Protein AF-A0A0G1UE29-F1 (afdb_monomer)

Radius of gyration: 17.38 Å; Cα contacts (8 Å, |Δi|>4): 544; chains: 1; bounding box: 43×42×46 Å

Sequence (276 aa):
MINLERPILIGGPCAAESAEQVNKTAFDARVRGFGIFRASLEKPRTSPWEIVNGERRPCFLGVGVETGAPWLVEASKRNNIVPATEVMSGGQLLTYLEVASGAGLKNVCAWLGSRRITDQNFLQEIGGIARENPTLILGLKNPTAKDERTWLGVIGWTIHGGADPRQMFTVHRGFPDDSQNLFRNPPDWDMMIRVAEKSGLPMIVDPSHIGGGRQKVIEVVNSVIDTQVPLDGFMVEIHPNPRIALTDANQQLSWQDYDSTLKEKIDQWQRTYRQK

Nearest PDB structures (foldseek):
  4grs-assembly1_D  TM=9.132E-01  e=7.484E-20  Thermotoga maritima MSB8
  5j6f-assembly1_B-2  TM=9.427E-01  e=1.883E-18  Geobacillus sp. GHH01
  3t4c-assembly1_B  TM=7.919E-01  e=3.566E-12  Burkholderia ambifaria MC40-6
  3s8h-assembly1_B  TM=6.072E-01  e=5.762E-03  Pseudomonas aeruginosa
  1xjk-assembly1_A  TM=3.776E-01  e=9.544E-02  Thermotoga maritima

Foldseek 3Di:
DDDLLFFQAEEEAAADDDLVQLLVRLQLCLVLPHQEYEHAQFDDDPDQWDADPNDIDGADGHNALQPVLLSQLVSCVVSVHAYEYEDDALVSVVSSVVSNVVVVHQAHEYEYDQDRLLPLVRLLSQLLVQQVPVRYAYEYEAHLDPDLVSRLVSLVSNVVSHHDLVSYAYEYLAHQDPPPDQWRHAGDLVSQVVSCVVSVHAYEYEQLNGHLACVSSLVVLCVCLVVVRDGRHYHAHAGCQLCPDSPSSGRHHYSVSCVVRPSVSSVVSRVCRPVD

Structure (mmCIF, N/CA/C/O backbone):
data_AF-A0A0G1UE29-F1
#
_entry.id   AF-A0A0G1UE29-F1
#
loop_
_atom_site.group_PDB
_atom_site.id
_atom_site.type_symbol
_atom_site.label_atom_id
_atom_site.label_alt_id
_atom_site.label_comp_id
_atom_site.label_asym_id
_atom_site.label_entity_id
_atom_site.label_seq_id
_atom_site.pdbx_PDB_ins_code
_atom_site.Cartn_x
_atom_site.Cartn_y
_atom_site.Cartn_z
_atom_site.occupancy
_atom_site.B_iso_or_equiv
_atom_site.auth_seq_id
_atom_site.auth_comp_id
_atom_site.auth_asym_id
_atom_site.auth_atom_id
_atom_site.pdbx_PDB_model_num
ATOM 1 N N . MET A 1 1 ? -9.873 5.257 12.105 1.00 60.75 1 MET A N 1
ATOM 2 C CA . MET A 1 1 ? -9.852 3.815 12.470 1.00 60.75 1 MET A CA 1
ATOM 3 C C . MET A 1 1 ? -10.375 2.985 11.309 1.00 60.75 1 MET A C 1
ATOM 5 O O . MET A 1 1 ? -11.263 3.453 10.602 1.00 60.75 1 MET A O 1
ATOM 9 N N . ILE A 1 2 ? -9.815 1.793 11.096 1.00 69.38 2 ILE A N 1
ATOM 10 C CA . ILE A 1 2 ? -10.189 0.906 9.985 1.00 69.38 2 ILE A CA 1
ATOM 11 C C . ILE A 1 2 ? -11.572 0.307 10.268 1.00 69.38 2 ILE A C 1
ATOM 13 O O . ILE A 1 2 ? -11.744 -0.414 11.247 1.00 69.38 2 ILE A O 1
ATOM 17 N N . ASN A 1 3 ? -12.563 0.617 9.428 1.00 70.94 3 ASN A N 1
ATOM 18 C CA . ASN A 1 3 ? -13.868 -0.040 9.478 1.00 70.94 3 ASN A CA 1
ATOM 19 C C . ASN A 1 3 ? -13.819 -1.306 8.611 1.00 70.94 3 ASN A C 1
ATOM 21 O O . ASN A 1 3 ? -13.632 -1.211 7.400 1.00 70.94 3 ASN A O 1
ATOM 25 N N . LEU A 1 4 ? -13.999 -2.468 9.238 1.00 79.62 4 LEU A N 1
ATOM 26 C CA . LEU A 1 4 ? -13.987 -3.776 8.583 1.00 79.62 4 LEU A CA 1
ATOM 27 C C . LEU A 1 4 ? -15.401 -4.325 8.318 1.00 79.62 4 LEU A C 1
ATOM 29 O O . LEU A 1 4 ? -15.571 -5.528 8.166 1.00 79.62 4 LEU A O 1
ATOM 33 N N . GLU A 1 5 ? -16.425 -3.472 8.249 1.00 80.44 5 GLU A N 1
ATOM 34 C CA . GLU A 1 5 ? -17.734 -3.827 7.669 1.00 80.44 5 GLU A CA 1
ATOM 35 C C . GLU A 1 5 ? -17.635 -4.142 6.169 1.00 80.44 5 GLU A C 1
ATOM 37 O O . GLU A 1 5 ? -18.520 -4.772 5.594 1.00 80.44 5 GLU A O 1
ATOM 42 N N . ARG A 1 6 ? -16.559 -3.690 5.516 1.00 86.56 6 ARG A N 1
ATOM 43 C CA . ARG A 1 6 ? -16.231 -3.992 4.122 1.00 86.56 6 ARG A CA 1
ATOM 44 C C . ARG A 1 6 ? -14.745 -4.321 3.996 1.00 86.56 6 ARG A C 1
ATOM 46 O O . ARG A 1 6 ? -13.962 -3.861 4.830 1.00 86.56 6 ARG A O 1
ATOM 53 N N . PRO A 1 7 ? -14.343 -5.060 2.952 1.00 93.00 7 PRO A N 1
ATOM 54 C CA . PRO A 1 7 ? -12.935 -5.244 2.654 1.00 93.00 7 PRO A CA 1
ATOM 55 C C . PRO A 1 7 ? -12.201 -3.929 2.392 1.00 93.00 7 PRO A C 1
ATOM 57 O O . PRO A 1 7 ? -12.743 -2.989 1.805 1.00 93.00 7 PRO A O 1
ATOM 60 N N . ILE A 1 8 ? -10.928 -3.892 2.761 1.00 95.81 8 ILE A N 1
ATOM 61 C CA . ILE A 1 8 ? -10.004 -2.797 2.498 1.00 95.81 8 ILE A CA 1
ATOM 62 C C . ILE A 1 8 ? -9.544 -2.893 1.039 1.00 95.81 8 ILE A C 1
ATOM 64 O O . ILE A 1 8 ? -8.653 -3.668 0.695 1.00 95.81 8 ILE A O 1
ATOM 68 N N . LEU A 1 9 ? -10.143 -2.091 0.161 1.00 97.69 9 LEU A N 1
ATOM 69 C CA . LEU A 1 9 ? -9.705 -1.977 -1.229 1.00 97.69 9 LEU A CA 1
ATOM 70 C C . LEU A 1 9 ? -8.849 -0.727 -1.421 1.00 97.69 9 LEU A C 1
ATOM 72 O O . LEU A 1 9 ? -9.341 0.404 -1.321 1.00 97.69 9 LEU A O 1
ATOM 76 N N . ILE A 1 10 ? -7.572 -0.956 -1.729 1.00 98.56 10 ILE A N 1
ATOM 77 C CA . ILE A 1 10 ? -6.569 0.071 -2.004 1.00 98.56 10 ILE A CA 1
ATOM 78 C C . ILE A 1 10 ? -6.180 -0.004 -3.481 1.00 98.56 10 ILE A C 1
ATOM 80 O O . ILE A 1 10 ? -5.738 -1.050 -3.956 1.00 98.56 10 ILE A O 1
ATOM 84 N N . GLY A 1 11 ? -6.338 1.100 -4.207 1.00 98.25 11 GLY A N 1
ATOM 85 C CA . GLY A 1 11 ? -6.088 1.158 -5.647 1.00 98.25 11 GLY A CA 1
ATOM 86 C C . GLY A 1 11 ? -5.450 2.473 -6.060 1.00 98.25 11 GLY A C 1
ATOM 87 O O . GLY A 1 11 ? -5.691 3.504 -5.439 1.00 98.25 11 GLY A O 1
ATOM 88 N N . GLY A 1 12 ? -4.617 2.447 -7.092 1.00 98.31 12 GLY A N 1
ATOM 89 C CA . GLY A 1 12 ? -3.964 3.641 -7.632 1.00 98.31 12 GLY A CA 1
ATOM 90 C C . GLY A 1 12 ? -2.572 3.339 -8.178 1.00 98.31 12 GLY A C 1
ATOM 91 O O . GLY A 1 12 ? -2.146 2.180 -8.154 1.00 98.31 12 GLY A O 1
ATOM 92 N N . PRO A 1 13 ? -1.861 4.345 -8.705 1.00 98.19 13 PRO A N 1
ATOM 93 C CA . PRO A 1 13 ? -0.606 4.119 -9.404 1.00 98.19 13 PRO A CA 1
ATOM 94 C C . PRO A 1 13 ? 0.519 3.642 -8.477 1.00 98.19 13 PRO A C 1
ATOM 96 O O . PRO A 1 13 ? 0.509 3.831 -7.252 1.00 98.19 13 PRO A O 1
ATOM 99 N N . CYS A 1 14 ? 1.559 3.080 -9.093 1.00 97.25 14 CYS A N 1
ATOM 100 C CA . CYS A 1 14 ? 2.793 2.748 -8.396 1.00 97.25 14 CYS A CA 1
ATOM 101 C C . CYS A 1 14 ? 3.456 3.998 -7.788 1.00 97.25 14 CYS A C 1
ATOM 103 O O . CYS A 1 14 ? 3.895 3.960 -6.634 1.00 97.25 14 CYS A O 1
ATOM 105 N N . ALA A 1 15 ? 3.482 5.103 -8.535 1.00 97.56 15 ALA A N 1
ATOM 106 C CA . ALA A 1 15 ? 4.022 6.395 -8.125 1.00 97.56 15 ALA A CA 1
ATOM 107 C C . ALA A 1 15 ? 3.107 7.541 -8.581 1.00 97.56 15 ALA A C 1
ATOM 109 O O . ALA A 1 15 ? 2.379 7.396 -9.559 1.00 97.56 15 ALA A O 1
ATOM 110 N N . ALA A 1 16 ? 3.157 8.679 -7.892 1.00 98.06 16 ALA A N 1
ATOM 111 C CA . ALA A 1 16 ? 2.600 9.923 -8.413 1.00 98.06 16 ALA A CA 1
ATOM 112 C C . ALA A 1 16 ? 3.537 10.480 -9.495 1.00 98.06 16 ALA A C 1
ATOM 114 O O . ALA A 1 16 ? 4.697 10.780 -9.210 1.00 98.06 16 ALA A O 1
ATOM 115 N N . GLU A 1 17 ? 3.041 10.605 -10.727 1.00 97.50 17 GLU A N 1
ATOM 116 C CA . GLU A 1 17 ? 3.854 11.032 -11.880 1.00 97.50 17 GLU A CA 1
ATOM 117 C C . GLU A 1 17 ? 3.537 12.470 -12.307 1.00 97.50 17 GLU A C 1
ATOM 119 O O . GLU A 1 17 ? 4.425 13.224 -12.699 1.00 97.50 17 GLU A O 1
ATOM 124 N N . SER A 1 18 ? 2.271 12.876 -12.193 1.00 98.06 18 SER A N 1
ATOM 125 C CA . SER A 1 18 ? 1.816 14.246 -12.435 1.00 98.06 18 SER A CA 1
ATOM 126 C C . SER A 1 18 ? 0.505 14.523 -11.700 1.00 98.06 18 SER A C 1
ATOM 128 O O . SER A 1 18 ? -0.258 13.603 -11.396 1.00 98.06 18 SER A O 1
ATOM 130 N N . ALA A 1 19 ? 0.193 15.797 -11.459 1.00 97.50 19 ALA A N 1
ATOM 131 C CA . ALA A 1 19 ? -1.081 16.180 -10.851 1.00 97.50 19 ALA A CA 1
ATOM 132 C C . ALA A 1 19 ? -2.292 15.716 -11.685 1.00 97.50 19 ALA A C 1
ATOM 134 O O . ALA A 1 19 ? -3.307 15.306 -11.125 1.00 97.50 19 ALA A O 1
ATOM 135 N N . GLU A 1 20 ? -2.200 15.747 -13.018 1.00 97.50 20 GLU A N 1
ATOM 136 C CA . GLU A 1 20 ? -3.263 15.270 -13.913 1.00 97.50 20 GLU A CA 1
ATOM 137 C C . GLU A 1 20 ? -3.484 13.759 -13.765 1.00 97.50 20 GLU A C 1
ATOM 139 O O . GLU A 1 20 ? -4.617 13.308 -13.575 1.00 97.50 20 GLU A O 1
ATOM 144 N N . GLN A 1 21 ? -2.394 12.983 -13.780 1.00 97.94 21 GLN A N 1
ATOM 145 C CA . GLN A 1 21 ? -2.421 11.534 -13.600 1.00 97.94 21 GLN A CA 1
ATOM 146 C C . GLN A 1 21 ? -3.049 11.171 -12.249 1.00 97.94 21 GLN A C 1
ATOM 148 O O . GLN A 1 21 ? -3.969 10.352 -12.202 1.00 97.94 21 GLN A O 1
ATOM 153 N N . VAL A 1 22 ? -2.620 11.820 -11.165 1.00 98.38 22 VAL A N 1
ATOM 154 C CA . VAL A 1 22 ? -3.143 11.595 -9.809 1.00 98.38 22 VAL A CA 1
ATOM 155 C C . VAL A 1 22 ? -4.637 11.928 -9.727 1.00 98.38 22 VAL A C 1
ATOM 157 O O . VAL A 1 22 ? -5.419 11.091 -9.277 1.00 98.38 22 VAL A O 1
ATOM 160 N N . ASN A 1 23 ? -5.057 13.098 -10.221 1.00 96.25 23 ASN A N 1
ATOM 161 C CA . ASN A 1 23 ? -6.460 13.528 -10.183 1.00 96.25 23 ASN A CA 1
ATOM 162 C C . ASN A 1 23 ? -7.387 12.577 -10.946 1.00 96.25 23 ASN A C 1
ATOM 164 O O . ASN A 1 23 ? -8.418 12.161 -10.415 1.00 96.25 23 ASN A O 1
ATOM 168 N N . LYS A 1 24 ? -7.009 12.208 -12.176 1.00 96.19 24 LYS A N 1
ATOM 169 C CA . LYS A 1 24 ? -7.790 11.279 -13.000 1.00 96.19 24 LYS A CA 1
ATOM 170 C C . LYS A 1 24 ? -7.926 9.919 -12.316 1.00 96.19 24 LYS A C 1
ATOM 172 O O . LYS A 1 24 ? -9.022 9.374 -12.219 1.00 96.19 24 LYS A O 1
ATOM 177 N N . THR A 1 25 ? -6.819 9.397 -11.791 1.00 97.31 25 THR A N 1
ATOM 178 C CA . THR A 1 25 ? -6.794 8.059 -11.187 1.00 97.31 25 THR A CA 1
ATOM 179 C C . THR A 1 25 ? -7.576 8.007 -9.872 1.00 97.31 25 THR A C 1
ATOM 181 O O . THR A 1 25 ? -8.234 7.005 -9.609 1.00 97.31 25 THR A O 1
ATOM 184 N N . ALA A 1 26 ? -7.571 9.079 -9.072 1.00 98.06 26 ALA A N 1
ATOM 185 C CA . ALA A 1 26 ? -8.351 9.155 -7.835 1.00 98.06 26 ALA A CA 1
ATOM 186 C C . ALA A 1 26 ? -9.864 9.065 -8.093 1.00 98.06 26 ALA A C 1
ATOM 188 O O . ALA A 1 26 ? -10.569 8.324 -7.405 1.00 98.06 26 ALA A O 1
ATOM 189 N N . PHE A 1 27 ? -10.352 9.788 -9.108 1.00 97.75 27 PHE A N 1
ATOM 190 C CA . PHE A 1 27 ? -11.749 9.715 -9.537 1.00 97.75 27 PHE A CA 1
ATOM 191 C C . PHE A 1 27 ? -12.106 8.299 -9.999 1.00 97.75 27 PHE A C 1
ATOM 193 O O . PHE A 1 27 ? -13.053 7.698 -9.487 1.00 97.75 27 PHE A O 1
ATOM 200 N N . ASP A 1 28 ? -11.302 7.739 -10.908 1.00 98.00 28 ASP A N 1
ATOM 201 C CA . ASP A 1 28 ? -11.528 6.403 -11.458 1.00 98.00 28 ASP A CA 1
ATOM 202 C C . ASP A 1 28 ? -11.516 5.303 -10.382 1.00 98.00 28 ASP A C 1
ATOM 204 O O . ASP A 1 28 ? -12.321 4.369 -10.451 1.00 98.00 28 ASP A O 1
ATOM 208 N N . ALA A 1 29 ? -10.643 5.423 -9.376 1.00 98.12 29 ALA A N 1
ATOM 209 C CA . ALA A 1 29 ? -10.588 4.511 -8.238 1.00 98.12 29 ALA A CA 1
ATOM 210 C C . ALA A 1 29 ? -11.871 4.593 -7.402 1.00 98.12 29 ALA A C 1
ATOM 212 O O . ALA A 1 29 ? -12.480 3.568 -7.082 1.00 98.12 29 ALA A O 1
ATOM 213 N N . ARG A 1 30 ? -12.335 5.808 -7.086 1.00 97.19 30 ARG A N 1
ATOM 214 C CA . ARG A 1 30 ? -13.536 5.995 -6.268 1.0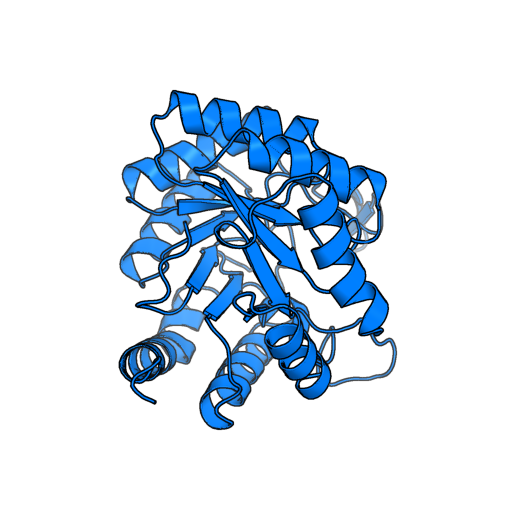0 97.19 30 ARG A CA 1
ATOM 215 C C . ARG A 1 30 ? -14.776 5.390 -6.919 1.00 97.19 30 ARG A C 1
ATOM 217 O O . ARG A 1 30 ? -15.516 4.671 -6.246 1.00 97.19 30 ARG A O 1
ATOM 224 N N . VAL A 1 31 ? -15.005 5.658 -8.207 1.00 97.06 31 VAL A N 1
ATOM 225 C CA . VAL A 1 31 ? -16.195 5.152 -8.923 1.00 97.06 31 VAL A CA 1
ATOM 226 C C . VAL A 1 31 ? -16.195 3.626 -9.066 1.00 97.06 31 VAL A C 1
ATOM 228 O O . VAL A 1 31 ? -17.252 3.026 -9.243 1.00 97.06 31 VAL A O 1
ATOM 231 N N . ARG A 1 32 ? -15.027 2.985 -8.928 1.00 96.81 32 ARG A N 1
ATOM 232 C CA . ARG A 1 32 ? -14.849 1.524 -8.942 1.00 96.81 32 ARG A CA 1
ATOM 233 C C . ARG A 1 32 ? -14.863 0.882 -7.556 1.00 96.81 32 ARG A C 1
ATOM 235 O O . ARG A 1 32 ? -14.617 -0.311 -7.441 1.00 96.81 32 ARG A O 1
ATOM 242 N N . GLY A 1 33 ? -15.190 1.645 -6.514 1.00 95.19 33 GLY A N 1
ATOM 243 C CA . GLY A 1 33 ? -15.410 1.110 -5.171 1.00 95.19 33 GLY A CA 1
ATOM 244 C C . GLY A 1 33 ? -14.163 1.031 -4.293 1.00 95.19 33 GLY A C 1
ATOM 245 O O . GLY A 1 33 ? -14.265 0.562 -3.161 1.00 95.19 33 GLY A O 1
ATOM 246 N N . PHE A 1 34 ? -13.010 1.535 -4.746 1.00 97.38 34 PHE A N 1
ATOM 247 C CA . PHE A 1 34 ? -11.844 1.660 -3.874 1.00 97.38 34 PHE A CA 1
ATOM 248 C C . PHE A 1 34 ? -12.129 2.666 -2.748 1.00 97.38 34 PHE A C 1
ATOM 250 O O . PHE A 1 34 ? -12.679 3.749 -2.973 1.00 97.38 34 PHE A O 1
ATOM 257 N N . GLY A 1 35 ? -11.776 2.286 -1.518 1.00 96.31 35 GLY A N 1
ATOM 258 C CA . GLY A 1 35 ? -11.929 3.129 -0.327 1.00 96.31 35 GLY A CA 1
ATOM 259 C C . GLY A 1 35 ? -10.675 3.943 -0.010 1.00 96.31 35 GLY A C 1
ATOM 260 O O . GLY A 1 35 ? -10.761 4.993 0.629 1.00 96.31 35 GLY A O 1
ATOM 261 N N . ILE A 1 36 ? -9.520 3.472 -0.486 1.00 98.25 36 ILE A N 1
ATOM 262 C CA . ILE A 1 36 ? -8.216 4.096 -0.282 1.00 98.25 36 ILE A CA 1
ATOM 263 C C . ILE A 1 36 ? -7.530 4.264 -1.643 1.00 98.25 36 ILE A C 1
ATOM 265 O O . ILE A 1 36 ? -7.405 3.308 -2.411 1.00 98.25 36 ILE A O 1
ATOM 269 N N . PHE A 1 37 ? -7.077 5.479 -1.938 1.00 98.62 37 PHE A N 1
ATOM 270 C CA . PHE A 1 37 ? -6.356 5.825 -3.155 1.00 98.62 37 PHE A CA 1
ATOM 271 C C . PHE A 1 37 ? -4.858 5.908 -2.875 1.00 98.62 37 PHE A C 1
ATOM 273 O O . PHE A 1 37 ? -4.414 6.786 -2.134 1.00 98.62 37 PHE A O 1
ATOM 280 N N . ARG A 1 38 ? -4.073 5.001 -3.465 1.00 98.44 38 ARG A N 1
ATOM 281 C CA . ARG A 1 38 ? -2.618 4.959 -3.266 1.00 98.44 38 ARG A CA 1
ATOM 282 C C . ARG A 1 38 ? -1.838 5.652 -4.373 1.00 98.44 38 ARG A C 1
ATOM 284 O O . ARG A 1 38 ? -2.119 5.440 -5.543 1.00 98.44 38 ARG A O 1
ATOM 291 N N . ALA A 1 39 ? -0.779 6.365 -4.011 1.00 98.31 39 ALA A N 1
ATOM 292 C CA . ALA A 1 39 ? 0.293 6.761 -4.920 1.00 98.31 39 ALA A CA 1
ATOM 293 C C . ALA A 1 39 ? 1.571 7.002 -4.107 1.00 98.31 39 ALA A C 1
ATOM 295 O O . ALA A 1 39 ? 1.565 7.813 -3.186 1.00 98.31 39 ALA A O 1
ATOM 296 N N . SER A 1 40 ? 2.674 6.313 -4.422 1.00 97.81 40 SER A N 1
ATOM 297 C CA . SER A 1 40 ? 3.950 6.614 -3.761 1.00 97.81 40 SER A CA 1
ATOM 298 C C . SER A 1 40 ? 4.474 7.968 -4.235 1.00 97.81 40 SER A C 1
ATOM 300 O O . SER A 1 40 ? 4.647 8.178 -5.437 1.00 97.81 40 SER A O 1
ATOM 302 N N . LEU A 1 41 ? 4.764 8.865 -3.299 1.00 98.06 41 LEU A N 1
ATOM 303 C CA . LEU A 1 41 ? 5.359 10.171 -3.608 1.00 98.06 41 LEU A CA 1
ATOM 304 C C . LEU A 1 41 ? 6.875 10.084 -3.807 1.00 98.06 41 LEU A C 1
ATOM 306 O O . LEU A 1 41 ? 7.463 10.897 -4.516 1.00 98.06 41 LEU A O 1
ATOM 310 N N . GLU A 1 42 ? 7.481 9.054 -3.224 1.00 95.12 42 GLU A N 1
ATOM 311 C CA . GLU A 1 42 ? 8.891 8.723 -3.344 1.00 95.12 42 GLU A CA 1
ATOM 312 C C . GLU A 1 42 ? 9.080 7.214 -3.504 1.00 95.12 42 GLU A C 1
ATOM 314 O O . GLU A 1 42 ? 8.254 6.416 -3.050 1.00 95.12 42 GLU A O 1
ATOM 319 N N . LYS A 1 43 ? 10.159 6.804 -4.178 1.00 91.06 43 LYS A N 1
ATOM 320 C CA . LYS A 1 43 ? 10.402 5.406 -4.546 1.00 91.06 43 LYS A CA 1
ATOM 321 C C . LYS A 1 43 ? 11.765 4.929 -4.050 1.00 91.06 43 LYS A C 1
ATOM 323 O O . LYS A 1 43 ? 12.785 5.416 -4.541 1.00 91.06 43 LYS A O 1
ATOM 328 N N . PRO A 1 44 ? 11.822 3.894 -3.191 1.00 86.19 44 PRO A N 1
ATOM 329 C CA . PRO A 1 44 ? 13.083 3.231 -2.901 1.00 86.19 44 PRO A CA 1
ATOM 330 C C . PRO A 1 44 ? 13.514 2.430 -4.136 1.00 86.19 44 PRO A C 1
ATOM 332 O O . PRO A 1 44 ? 12.840 1.478 -4.549 1.00 86.19 44 PRO A O 1
ATOM 335 N N . ARG A 1 45 ? 14.637 2.810 -4.750 1.00 86.00 45 ARG A N 1
ATOM 336 C CA . ARG A 1 45 ? 15.195 2.128 -5.926 1.00 86.00 45 ARG A CA 1
ATOM 337 C C . ARG A 1 45 ? 16.401 1.286 -5.526 1.00 86.00 45 ARG A C 1
ATOM 339 O O . ARG A 1 45 ? 17.247 1.729 -4.761 1.00 86.00 45 ARG A O 1
ATOM 346 N N . THR A 1 46 ? 16.492 0.077 -6.081 1.00 83.62 46 THR A N 1
ATOM 347 C CA . THR A 1 46 ? 17.657 -0.805 -5.888 1.00 83.62 46 THR A CA 1
ATOM 348 C C . THR A 1 46 ? 18.928 -0.203 -6.494 1.00 83.62 46 THR A C 1
ATOM 350 O O . THR A 1 46 ? 20.013 -0.365 -5.952 1.00 83.62 46 THR A O 1
ATOM 353 N N . SER A 1 47 ? 18.786 0.496 -7.620 1.00 86.56 47 SER A N 1
ATOM 354 C CA . SER A 1 47 ? 19.863 1.190 -8.320 1.00 86.56 47 SER A CA 1
ATOM 355 C C . SER A 1 47 ? 19.446 2.645 -8.548 1.00 86.56 47 SER A C 1
ATOM 357 O O . SER A 1 47 ? 18.273 2.883 -8.846 1.00 86.56 47 SER A O 1
ATOM 359 N N . PRO A 1 48 ? 20.375 3.613 -8.477 1.00 88.00 48 PRO A N 1
ATOM 360 C CA . PRO A 1 48 ? 20.105 4.989 -8.891 1.00 88.00 48 PRO A CA 1
ATOM 361 C C . PRO A 1 48 ? 19.916 5.135 -10.412 1.00 88.00 48 PRO A C 1
ATOM 363 O O . PRO A 1 48 ? 19.514 6.196 -10.882 1.00 88.00 48 PRO A O 1
ATOM 366 N N . TRP A 1 49 ? 20.185 4.075 -11.180 1.00 91.38 49 TRP A N 1
ATOM 367 C CA . TRP A 1 49 ? 20.156 4.063 -12.642 1.00 91.38 49 TRP A CA 1
ATOM 368 C C . TRP A 1 49 ? 19.310 2.920 -13.194 1.00 91.38 49 TRP A C 1
ATOM 370 O O . TRP A 1 49 ? 19.311 1.818 -12.637 1.00 91.38 49 TRP A O 1
ATOM 380 N N . GLU A 1 50 ? 18.684 3.164 -14.338 1.00 87.44 50 GLU A N 1
ATOM 381 C CA . GLU A 1 50 ? 17.989 2.170 -15.148 1.00 87.44 50 GLU A CA 1
ATOM 382 C C . GLU A 1 50 ? 18.477 2.201 -16.598 1.00 87.44 50 GLU A C 1
ATOM 384 O O . GLU A 1 50 ? 19.035 3.198 -17.059 1.00 87.44 50 GLU A O 1
ATOM 389 N N . ILE A 1 51 ? 18.308 1.078 -17.299 1.00 86.19 51 ILE A N 1
ATOM 390 C CA . ILE A 1 51 ? 18.622 0.961 -18.724 1.00 86.19 51 ILE A CA 1
ATOM 391 C C . ILE A 1 51 ? 17.312 1.028 -19.501 1.00 86.19 51 ILE A C 1
ATOM 393 O O . ILE A 1 51 ? 16.460 0.153 -19.356 1.00 86.19 51 ILE A O 1
ATOM 397 N N . VAL A 1 52 ? 17.164 2.046 -20.344 1.00 80.50 52 VAL A N 1
ATOM 398 C CA . VAL A 1 52 ? 16.004 2.226 -21.225 1.00 80.50 52 VAL A CA 1
ATOM 399 C C . VAL A 1 52 ? 16.522 2.349 -22.649 1.00 80.50 52 VAL A C 1
ATOM 401 O O . VAL A 1 52 ? 17.336 3.221 -22.935 1.00 80.50 52 VAL A O 1
ATOM 404 N N . ASN A 1 53 ? 16.080 1.458 -23.539 1.00 83.25 53 ASN A N 1
ATOM 405 C CA . ASN A 1 53 ? 16.536 1.395 -24.935 1.00 83.25 53 ASN A CA 1
ATOM 406 C C . ASN A 1 53 ? 18.071 1.331 -25.082 1.00 83.25 53 ASN A C 1
ATOM 408 O O . ASN A 1 53 ? 18.642 1.935 -25.982 1.00 83.25 53 ASN A O 1
ATOM 412 N N . GLY A 1 54 ? 18.742 0.612 -24.176 1.00 88.69 54 GLY A N 1
ATOM 413 C CA . GLY A 1 54 ? 20.203 0.471 -24.171 1.00 88.69 54 GLY A CA 1
ATOM 414 C C . GLY A 1 54 ? 20.963 1.641 -23.539 1.00 88.69 54 GLY A C 1
ATOM 415 O O . GLY A 1 54 ? 22.174 1.543 -23.362 1.00 88.69 54 GLY A O 1
ATOM 416 N N . GLU A 1 55 ? 20.280 2.714 -23.133 1.00 88.88 55 GLU A N 1
ATOM 417 C CA . GLU A 1 55 ? 20.904 3.874 -22.498 1.00 88.88 55 GLU A CA 1
ATOM 418 C C . GLU A 1 55 ? 20.697 3.880 -20.985 1.00 88.88 55 GLU A C 1
ATOM 420 O O . GLU A 1 55 ? 19.595 3.648 -20.483 1.00 88.88 55 GLU A O 1
ATOM 425 N N . ARG A 1 56 ? 21.762 4.211 -20.249 1.00 91.94 56 ARG A N 1
ATOM 426 C CA . ARG A 1 56 ? 21.709 4.415 -18.801 1.00 91.94 56 ARG A CA 1
ATOM 427 C C . ARG A 1 56 ? 21.115 5.780 -18.486 1.00 91.94 56 ARG A C 1
ATOM 429 O O . ARG A 1 56 ? 21.655 6.801 -18.904 1.00 91.94 56 ARG A O 1
ATOM 436 N N . ARG A 1 57 ? 20.048 5.802 -17.693 1.00 90.00 57 ARG A N 1
ATOM 437 C CA . ARG A 1 57 ? 19.366 7.025 -17.251 1.00 90.00 57 ARG A CA 1
ATOM 438 C C . ARG A 1 57 ? 19.103 6.979 -15.742 1.00 90.00 57 ARG A C 1
ATOM 440 O O . ARG A 1 57 ? 19.062 5.883 -15.178 1.00 90.00 57 ARG A O 1
ATOM 447 N N . PRO A 1 58 ? 18.987 8.133 -15.059 1.00 91.56 58 PRO A N 1
ATOM 448 C CA . PRO A 1 58 ? 18.578 8.161 -13.660 1.00 91.56 58 PRO A CA 1
ATOM 449 C C . PRO A 1 58 ? 17.198 7.531 -13.491 1.00 91.56 58 PRO A C 1
ATOM 451 O O . PRO A 1 58 ? 16.288 7.808 -14.268 1.00 91.56 58 PRO A O 1
ATOM 454 N N . CYS A 1 59 ? 17.050 6.720 -12.451 1.00 91.81 59 CYS A N 1
ATOM 455 C CA . CYS A 1 59 ? 15.758 6.197 -12.043 1.00 91.81 59 CYS A CA 1
ATOM 456 C C . CYS A 1 59 ? 14.817 7.331 -11.622 1.00 91.81 59 CYS A C 1
ATOM 458 O O . CYS A 1 59 ? 15.219 8.208 -10.858 1.00 91.81 59 CYS A O 1
ATOM 460 N N . PHE A 1 60 ? 13.537 7.258 -11.992 1.00 93.12 60 PHE A N 1
ATOM 461 C CA . PHE A 1 60 ? 12.522 8.085 -11.334 1.00 93.12 60 PHE A CA 1
ATOM 462 C C . PHE A 1 60 ? 12.445 7.747 -9.834 1.00 93.12 60 PHE A C 1
ATOM 464 O O . PHE A 1 60 ? 12.214 6.588 -9.461 1.00 93.12 60 PHE A O 1
ATOM 471 N N . LEU A 1 61 ? 12.660 8.756 -8.983 1.00 94.12 61 LEU A N 1
ATOM 472 C CA . LEU A 1 61 ? 12.665 8.638 -7.518 1.00 94.12 61 LEU A CA 1
ATOM 473 C C . LEU A 1 61 ? 11.337 9.064 -6.877 1.00 94.12 61 LEU A C 1
ATOM 475 O O . LEU A 1 61 ? 11.200 8.975 -5.660 1.00 94.12 61 LEU A O 1
ATOM 479 N N . GLY A 1 62 ? 10.357 9.478 -7.683 1.00 95.44 62 GLY A N 1
ATOM 480 C CA . GLY A 1 62 ? 9.152 10.159 -7.218 1.00 95.44 62 GLY A CA 1
ATOM 481 C C . GLY A 1 62 ? 9.285 11.681 -7.282 1.00 95.44 62 GLY A C 1
ATOM 482 O O . GLY A 1 62 ? 10.360 12.216 -7.548 1.00 95.44 62 GLY A O 1
ATOM 483 N N . VAL A 1 63 ? 8.169 12.373 -7.060 1.00 97.31 63 VAL A N 1
ATOM 484 C CA . VAL A 1 63 ? 8.102 13.846 -7.059 1.00 97.31 63 VAL A CA 1
ATOM 485 C C . VAL A 1 63 ? 8.448 14.466 -5.700 1.00 97.31 63 VAL A C 1
ATOM 487 O O . VAL A 1 63 ? 8.548 15.684 -5.596 1.00 97.31 63 VAL A O 1
ATOM 490 N N . GLY A 1 64 ? 8.643 13.642 -4.666 1.00 97.56 64 GLY A N 1
ATOM 491 C CA . GLY A 1 64 ? 8.896 14.093 -3.300 1.00 97.56 64 GLY A CA 1
ATOM 492 C C . GLY A 1 64 ? 7.606 14.398 -2.543 1.00 97.56 64 GLY A C 1
ATOM 493 O O . GLY A 1 64 ? 6.586 14.766 -3.135 1.00 97.56 64 GLY A O 1
ATOM 494 N N . VAL A 1 65 ? 7.641 14.247 -1.217 1.00 98.06 65 VAL A N 1
ATOM 495 C CA . VAL A 1 65 ? 6.455 14.458 -0.370 1.00 98.06 65 VAL A CA 1
ATOM 496 C C . VAL A 1 65 ? 5.928 15.897 -0.439 1.00 98.06 65 VAL A C 1
ATOM 498 O O . VAL A 1 65 ? 4.725 16.083 -0.580 1.00 98.06 65 VAL A O 1
ATOM 501 N N . GLU A 1 66 ? 6.811 16.898 -0.464 1.00 97.81 66 GLU A N 1
ATOM 502 C CA . GLU A 1 66 ? 6.445 18.324 -0.514 1.00 97.81 66 GLU A CA 1
ATOM 503 C C . GLU A 1 66 ? 5.623 18.684 -1.763 1.00 97.81 66 GLU A C 1
ATOM 505 O O . GLU A 1 66 ? 4.659 19.443 -1.701 1.00 97.81 66 GLU A O 1
ATOM 510 N N . THR A 1 67 ? 5.975 18.102 -2.915 1.00 97.94 67 THR A N 1
ATOM 511 C CA . THR A 1 67 ? 5.273 18.357 -4.185 1.00 97.94 67 THR A CA 1
ATOM 512 C C . THR A 1 67 ? 4.070 17.435 -4.357 1.00 97.94 67 THR A C 1
ATOM 514 O O . THR A 1 67 ? 3.001 17.857 -4.797 1.00 97.94 67 THR A O 1
ATOM 517 N N . GLY A 1 68 ? 4.237 16.155 -4.029 1.00 98.38 68 GLY A N 1
ATOM 518 C CA . GLY A 1 68 ? 3.251 15.125 -4.316 1.00 98.38 68 GLY A CA 1
ATOM 519 C C . GLY A 1 68 ? 2.106 15.039 -3.305 1.00 98.38 68 GLY A C 1
ATOM 520 O O . GLY A 1 68 ? 0.993 14.672 -3.690 1.00 98.38 68 GLY A O 1
ATOM 521 N N . ALA A 1 69 ? 2.333 15.391 -2.033 1.00 98.50 69 ALA A N 1
ATOM 522 C CA . ALA A 1 69 ? 1.299 15.314 -1.002 1.00 98.50 69 ALA A CA 1
ATOM 523 C C . ALA A 1 69 ? 0.127 16.262 -1.296 1.00 98.50 69 ALA A C 1
ATOM 525 O O . ALA A 1 69 ? -1.009 15.787 -1.236 1.00 98.50 69 ALA A O 1
ATOM 526 N N . PRO A 1 70 ? 0.343 17.529 -1.717 1.00 98.62 70 PRO A N 1
ATOM 527 C CA . PRO A 1 70 ? -0.748 18.395 -2.160 1.00 98.62 70 PRO A CA 1
ATOM 528 C C . PRO A 1 70 ? -1.590 17.783 -3.286 1.00 98.62 70 PRO A C 1
ATOM 530 O O . PRO A 1 70 ? -2.816 17.857 -3.237 1.00 98.62 70 PRO A O 1
ATOM 533 N N . TRP A 1 71 ? -0.966 17.128 -4.275 1.00 98.62 71 TRP A N 1
ATOM 534 C CA . TRP A 1 71 ? -1.697 16.485 -5.3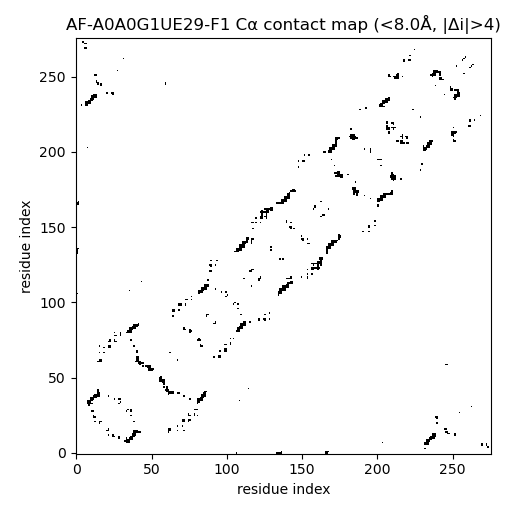75 1.00 98.62 71 TRP A CA 1
ATOM 535 C C . TRP A 1 71 ? -2.561 15.330 -4.876 1.00 98.62 71 TRP A C 1
ATOM 537 O O . TRP A 1 71 ? -3.739 15.240 -5.220 1.00 98.62 71 TRP A O 1
ATOM 547 N N . LEU A 1 72 ? -1.974 14.452 -4.060 1.00 98.62 72 LEU A N 1
ATOM 548 C CA . LEU A 1 72 ? -2.639 13.269 -3.528 1.00 98.62 72 LEU A CA 1
ATOM 549 C C . LEU A 1 72 ? -3.804 13.646 -2.603 1.00 98.62 72 LEU A C 1
ATOM 551 O O . LEU A 1 72 ? -4.898 13.095 -2.737 1.00 98.62 72 LEU A O 1
ATOM 555 N N . VAL A 1 73 ? -3.580 14.591 -1.688 1.00 98.50 73 VAL A N 1
ATOM 556 C CA . VAL A 1 73 ? -4.571 15.061 -0.712 1.00 98.50 73 VAL A CA 1
ATOM 557 C C . VAL A 1 73 ? -5.728 15.771 -1.405 1.00 98.50 73 VAL A C 1
ATOM 559 O O . VAL A 1 73 ? -6.883 15.444 -1.134 1.00 98.50 73 VAL A O 1
ATOM 562 N N . GLU A 1 74 ? -5.449 16.684 -2.337 1.00 98.38 74 GLU A N 1
ATOM 563 C CA . GLU A 1 74 ? -6.493 17.430 -3.044 1.00 98.38 74 GLU A CA 1
ATOM 564 C C . GLU A 1 74 ? -7.335 16.516 -3.946 1.00 98.38 74 GLU A C 1
ATOM 566 O O . GLU A 1 74 ? -8.568 16.563 -3.904 1.00 98.38 74 GLU A O 1
ATOM 571 N N . ALA A 1 75 ? -6.692 15.621 -4.705 1.00 98.31 75 ALA A N 1
ATOM 572 C CA . ALA A 1 75 ? -7.392 14.629 -5.519 1.00 98.31 75 ALA A CA 1
ATOM 573 C C . ALA A 1 75 ? -8.290 13.729 -4.656 1.00 98.31 75 ALA A C 1
ATOM 575 O O . ALA A 1 75 ? -9.437 13.452 -5.010 1.00 98.31 75 ALA A O 1
ATOM 576 N N . SER A 1 76 ? -7.791 13.305 -3.495 1.00 98.25 76 SER A N 1
ATOM 577 C CA . SER A 1 76 ? -8.523 12.431 -2.579 1.00 98.25 76 SER A CA 1
ATOM 578 C C . SER A 1 76 ? -9.704 13.142 -1.915 1.00 98.25 76 SER A C 1
ATOM 580 O O . SER A 1 76 ? -10.809 12.597 -1.861 1.00 98.25 76 SER A O 1
ATOM 582 N N . LYS A 1 77 ? -9.510 14.399 -1.496 1.00 97.81 77 LYS A N 1
ATOM 583 C CA . LYS A 1 77 ? -10.551 15.257 -0.919 1.00 97.81 77 LYS A CA 1
ATOM 584 C C . LYS A 1 77 ? -11.712 15.470 -1.887 1.00 97.81 77 LYS A C 1
ATOM 586 O O . LYS A 1 77 ? -12.862 15.261 -1.506 1.00 97.81 77 LYS A O 1
ATOM 591 N N . ARG A 1 78 ? -11.421 15.823 -3.144 1.00 97.69 78 ARG A N 1
ATOM 592 C CA . ARG A 1 78 ? -12.438 16.036 -4.194 1.00 97.69 78 ARG A CA 1
ATOM 593 C C . ARG A 1 78 ? -13.294 14.801 -4.456 1.00 97.69 78 ARG A C 1
ATOM 595 O O . ARG A 1 78 ? -14.471 14.930 -4.772 1.00 97.69 78 ARG A O 1
ATOM 602 N N . ASN A 1 79 ? -12.703 13.617 -4.318 1.00 97.19 79 ASN A N 1
ATOM 603 C CA . ASN A 1 79 ? -13.352 12.346 -4.625 1.00 97.19 79 ASN A CA 1
ATOM 604 C C . ASN A 1 79 ? -13.876 11.607 -3.382 1.00 97.19 79 ASN A C 1
ATOM 606 O O . ASN A 1 79 ? -14.438 10.522 -3.516 1.00 97.19 79 ASN A O 1
ATOM 610 N N . ASN A 1 80 ? -13.725 12.174 -2.179 1.00 96.25 80 ASN A N 1
ATOM 611 C CA . ASN A 1 80 ? -14.094 11.529 -0.916 1.00 96.25 80 ASN A CA 1
ATOM 612 C C . ASN A 1 80 ? -13.533 10.092 -0.808 1.00 96.25 80 ASN A C 1
ATOM 614 O O . ASN A 1 80 ? -14.267 9.124 -0.591 1.00 96.25 80 ASN A O 1
ATOM 618 N N . ILE A 1 81 ? -12.225 9.968 -1.029 1.00 97.19 81 ILE A N 1
ATOM 619 C CA . ILE A 1 81 ? -11.445 8.730 -0.922 1.00 97.19 81 ILE A CA 1
ATOM 620 C C . ILE A 1 81 ? -10.264 8.977 0.025 1.00 97.19 81 ILE A C 1
ATOM 622 O O . ILE A 1 81 ? -9.801 10.108 0.141 1.00 97.19 81 ILE A O 1
ATOM 626 N N . VAL A 1 82 ? -9.798 7.963 0.758 1.00 98.06 82 VAL A N 1
ATOM 627 C CA . VAL A 1 82 ? -8.694 8.141 1.720 1.00 98.06 82 VAL A CA 1
ATOM 628 C C . VAL A 1 82 ? -7.358 8.155 0.967 1.00 98.06 82 VAL A C 1
ATOM 630 O O . VAL A 1 82 ? -7.078 7.177 0.275 1.00 98.06 82 VAL A O 1
ATOM 633 N N . PRO A 1 83 ? -6.511 9.196 1.083 1.00 98.56 83 PRO A N 1
ATOM 634 C CA . PRO A 1 83 ? -5.198 9.194 0.439 1.00 98.56 83 PRO A CA 1
ATOM 635 C C . PRO A 1 83 ? -4.251 8.193 1.111 1.00 98.56 83 PRO A C 1
ATOM 637 O O . PRO A 1 83 ? -4.292 8.009 2.330 1.00 98.56 83 PRO A O 1
ATOM 640 N N . ALA A 1 84 ? -3.375 7.573 0.320 1.00 98.62 84 ALA A N 1
ATOM 641 C CA . ALA A 1 84 ? -2.330 6.669 0.784 1.00 98.62 84 ALA A CA 1
ATOM 642 C C . ALA A 1 84 ? -0.988 6.895 0.076 1.00 98.62 84 ALA A C 1
ATOM 644 O O . ALA A 1 84 ? -0.935 6.908 -1.154 1.00 98.62 84 ALA A O 1
ATOM 645 N N . THR A 1 85 ? 0.109 6.961 0.835 1.00 98.62 85 THR A N 1
ATOM 646 C CA . THR A 1 85 ? 1.484 6.936 0.292 1.00 98.62 85 THR A CA 1
ATOM 647 C C . THR A 1 85 ? 2.412 6.030 1.104 1.00 98.62 85 THR A C 1
ATOM 649 O O . THR A 1 85 ? 2.203 5.800 2.295 1.00 98.62 85 THR A O 1
ATOM 652 N N . GLU A 1 86 ? 3.467 5.531 0.458 1.00 98.31 86 GLU A N 1
ATOM 653 C CA . GLU A 1 86 ? 4.622 4.980 1.166 1.00 98.31 86 GLU A CA 1
ATOM 654 C C . GLU A 1 86 ? 5.333 6.113 1.897 1.00 98.31 86 GLU A C 1
ATOM 656 O O . GLU A 1 86 ? 5.497 7.196 1.328 1.00 98.31 86 GLU A O 1
ATOM 661 N N . VAL A 1 87 ? 5.773 5.852 3.125 1.00 97.69 87 VAL A N 1
ATOM 662 C CA . VAL A 1 87 ? 6.687 6.737 3.848 1.00 97.69 87 VAL A CA 1
ATOM 663 C C . VAL A 1 87 ? 7.963 5.981 4.171 1.00 97.69 87 VAL A C 1
ATOM 665 O O . VAL A 1 87 ? 7.948 4.818 4.577 1.00 97.69 87 VAL A O 1
ATOM 668 N N . MET A 1 88 ? 9.084 6.658 3.975 1.00 95.12 88 MET A N 1
ATOM 669 C CA . MET A 1 88 ? 10.417 6.124 4.201 1.00 95.12 88 MET A CA 1
ATOM 670 C C . MET A 1 88 ? 11.156 6.900 5.279 1.00 95.12 88 MET A C 1
ATOM 672 O O . MET A 1 88 ? 12.352 6.696 5.386 1.00 95.12 88 MET A O 1
ATOM 676 N N . SER A 1 89 ? 10.513 7.784 6.050 1.00 97.44 89 SER A N 1
ATOM 677 C CA . SER A 1 89 ? 11.054 8.443 7.255 1.00 97.44 89 SER A CA 1
ATOM 678 C C . SER A 1 89 ? 9.940 9.089 8.082 1.00 97.44 89 SER A C 1
ATOM 680 O O . SER A 1 89 ? 8.859 9.349 7.546 1.00 97.44 89 SER A O 1
ATOM 682 N N . GLY A 1 90 ? 10.197 9.369 9.366 1.00 98.12 90 GLY A N 1
ATOM 683 C CA . GLY A 1 90 ? 9.266 10.140 10.192 1.00 98.12 90 GLY A CA 1
ATOM 684 C C . GLY A 1 90 ? 9.030 11.550 9.649 1.00 98.12 90 GLY A C 1
ATOM 685 O O . GLY A 1 90 ? 7.887 11.992 9.596 1.00 98.12 90 GLY A O 1
ATOM 686 N N . GLY A 1 91 ? 10.069 12.211 9.125 1.00 98.31 91 GLY A N 1
ATOM 687 C CA . GLY A 1 91 ? 9.944 13.522 8.475 1.00 98.31 91 GLY A CA 1
ATOM 688 C C . GLY A 1 91 ? 8.957 13.523 7.302 1.00 98.31 91 GLY A C 1
ATOM 689 O O . GLY A 1 91 ? 8.071 14.367 7.248 1.00 98.31 91 GLY A O 1
ATOM 690 N N . GLN A 1 92 ? 9.029 12.523 6.416 1.00 98.12 92 GLN A N 1
ATOM 691 C CA . GLN A 1 92 ? 8.062 12.386 5.317 1.00 98.12 92 GLN A CA 1
ATOM 692 C C . GLN A 1 92 ? 6.637 12.154 5.814 1.00 98.12 92 GLN A C 1
ATOM 694 O O . GLN A 1 92 ? 5.692 12.708 5.252 1.00 98.12 92 GLN A O 1
ATOM 699 N N . LEU A 1 93 ? 6.473 11.329 6.853 1.00 98.62 93 LEU A N 1
ATOM 700 C CA . LEU A 1 93 ? 5.163 11.100 7.449 1.00 98.62 93 LEU A CA 1
ATOM 701 C C . LEU A 1 93 ? 4.600 12.400 8.036 1.00 98.62 93 LEU A C 1
ATOM 703 O O . LEU A 1 93 ? 3.439 12.705 7.789 1.00 98.62 93 LEU A O 1
ATOM 707 N N . LEU A 1 94 ? 5.413 13.183 8.747 1.00 98.62 94 LEU A N 1
ATOM 708 C CA . LEU A 1 94 ? 5.001 14.463 9.324 1.00 98.62 94 LEU A CA 1
ATOM 709 C C . LEU A 1 94 ? 4.587 15.477 8.251 1.00 98.62 94 LEU A C 1
ATOM 711 O O . LEU A 1 94 ? 3.483 16.005 8.353 1.00 98.62 94 LEU A O 1
ATOM 715 N N . THR A 1 95 ? 5.384 15.678 7.193 1.00 98.69 95 THR A N 1
ATOM 716 C CA . THR A 1 95 ? 4.997 16.554 6.068 1.00 98.69 95 THR A CA 1
ATOM 717 C C . THR A 1 95 ? 3.662 16.111 5.464 1.00 98.69 95 THR A C 1
ATOM 719 O O . THR A 1 95 ? 2.757 16.916 5.249 1.00 98.69 95 THR A O 1
ATOM 722 N N . TYR A 1 96 ? 3.502 14.812 5.196 1.00 98.62 96 TYR A N 1
ATOM 723 C CA . TYR A 1 96 ? 2.265 14.286 4.620 1.00 98.62 96 TYR A CA 1
ATOM 724 C C . TYR A 1 96 ? 1.048 14.514 5.535 1.00 98.62 96 TYR A C 1
ATOM 726 O O . TYR A 1 96 ? -0.015 14.928 5.060 1.00 98.62 96 TYR A O 1
ATOM 734 N N . LEU A 1 97 ? 1.205 14.279 6.842 1.00 98.50 97 LEU A N 1
ATOM 735 C CA . LEU A 1 97 ? 0.171 14.516 7.849 1.00 98.50 97 LEU A CA 1
ATOM 736 C C . LEU A 1 97 ? -0.194 16.000 7.960 1.00 98.50 97 LEU A C 1
ATOM 738 O O . LEU A 1 97 ? -1.378 16.319 8.058 1.00 98.50 97 LEU A O 1
ATOM 742 N N . GLU A 1 98 ? 0.788 16.899 7.899 1.00 98.31 98 GLU A N 1
ATOM 743 C CA . GLU A 1 98 ? 0.571 18.347 7.927 1.00 98.31 98 GLU A CA 1
ATOM 744 C C . GLU A 1 98 ? -0.293 18.800 6.744 1.00 98.31 98 GLU A C 1
ATOM 746 O O . GLU A 1 98 ? -1.331 19.437 6.946 1.00 98.31 98 GLU A O 1
ATOM 751 N N . VAL A 1 99 ? 0.061 18.390 5.520 1.00 98.44 99 VAL A N 1
ATOM 752 C CA . VAL A 1 99 ? -0.713 18.720 4.312 1.00 98.44 99 VAL A CA 1
ATOM 753 C C . VAL A 1 99 ? -2.146 18.188 4.415 1.00 98.44 99 VAL A C 1
ATOM 755 O O . VAL A 1 99 ? -3.109 18.895 4.105 1.00 98.44 99 VAL A O 1
ATOM 758 N N . ALA A 1 100 ? -2.315 16.947 4.873 1.00 97.69 100 ALA A N 1
ATOM 759 C CA . ALA A 1 100 ? -3.634 16.342 5.013 1.00 97.69 100 ALA A CA 1
ATOM 760 C C . ALA A 1 100 ? -4.500 17.006 6.096 1.00 97.69 100 ALA A C 1
ATOM 762 O O . ALA A 1 100 ? -5.700 17.212 5.885 1.00 97.69 100 ALA A O 1
ATOM 763 N N . SER A 1 101 ? -3.893 17.349 7.235 1.00 96.69 101 SER A N 1
ATOM 764 C CA . SER A 1 101 ? -4.544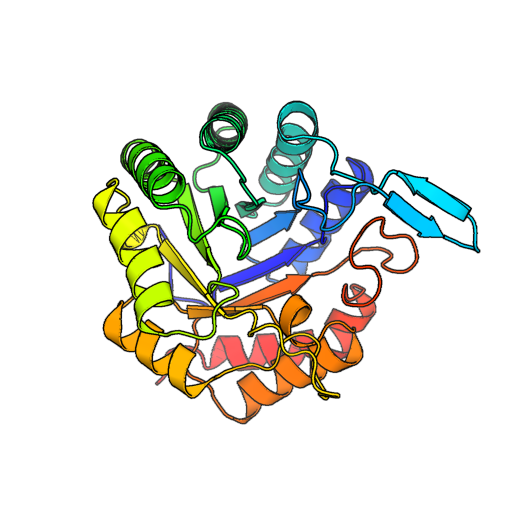 18.054 8.340 1.00 96.69 101 SER A CA 1
ATOM 765 C C . SER A 1 101 ? -4.985 19.452 7.908 1.00 96.69 101 SER A C 1
ATOM 767 O O . SER A 1 101 ? -6.152 19.809 8.083 1.00 96.69 101 SER A O 1
ATOM 769 N N . GLY A 1 102 ? -4.113 20.198 7.218 1.00 97.25 102 GLY A N 1
ATOM 770 C CA . GLY A 1 102 ? -4.438 21.506 6.642 1.00 97.25 102 GLY A CA 1
ATOM 771 C C . GLY A 1 102 ? -5.583 21.454 5.624 1.00 97.25 102 GLY A C 1
ATOM 772 O O . GLY A 1 102 ? -6.370 22.394 5.513 1.00 97.25 102 GLY A O 1
ATOM 773 N N . ALA A 1 103 ? -5.748 20.327 4.926 1.00 96.75 103 ALA A N 1
ATOM 774 C CA . ALA A 1 103 ? -6.874 20.098 4.023 1.00 96.75 103 ALA A CA 1
ATOM 775 C C . ALA A 1 103 ? -8.170 19.640 4.727 1.00 96.75 103 ALA A C 1
ATOM 777 O O . ALA A 1 103 ? -9.212 19.554 4.064 1.00 96.75 103 ALA A O 1
ATOM 778 N N . GLY A 1 104 ? -8.138 19.368 6.036 1.00 95.50 104 GLY A N 1
ATOM 779 C CA . GLY A 1 104 ? -9.286 18.936 6.838 1.00 95.50 104 GLY A CA 1
ATOM 780 C C . GLY A 1 104 ? -9.684 17.470 6.637 1.00 95.50 104 GLY A C 1
ATOM 781 O O . GLY A 1 104 ? -10.854 17.120 6.820 1.00 95.50 104 GLY A O 1
ATOM 782 N N . LEU A 1 105 ? -8.753 16.606 6.216 1.00 94.38 105 LEU A N 1
ATOM 783 C CA . LEU A 1 105 ? -9.038 15.182 6.037 1.00 94.38 105 LEU A CA 1
ATOM 784 C C . LEU A 1 105 ? -9.167 14.458 7.382 1.00 94.38 105 LEU A C 1
ATOM 786 O O . LEU A 1 105 ? -8.316 14.563 8.258 1.00 94.38 105 LEU A O 1
ATOM 790 N N . LYS A 1 106 ? -10.238 13.669 7.524 1.00 89.25 106 LYS A N 1
ATOM 791 C CA . LYS A 1 106 ? -10.532 12.912 8.755 1.00 89.25 106 LYS A CA 1
ATOM 792 C C . LYS A 1 106 ? -9.758 11.607 8.882 1.00 89.25 106 LYS A C 1
ATOM 794 O O . LYS A 1 106 ? -9.611 11.108 9.988 1.00 89.25 106 LYS A O 1
ATOM 799 N N . ASN A 1 107 ? -9.348 11.020 7.764 1.00 94.69 107 ASN A N 1
ATOM 800 C CA . ASN A 1 107 ? -8.543 9.808 7.735 1.00 94.69 107 ASN A CA 1
ATOM 801 C C . ASN A 1 107 ? -7.502 9.950 6.632 1.00 94.69 107 ASN A C 1
ATOM 803 O O . ASN A 1 107 ? -7.822 10.414 5.535 1.00 94.69 107 ASN A O 1
ATOM 807 N N . VAL A 1 108 ? -6.296 9.481 6.918 1.00 97.69 108 VAL A N 1
ATOM 808 C CA . VAL A 1 108 ? -5.221 9.323 5.941 1.00 97.69 108 VAL A CA 1
ATOM 809 C C . VAL A 1 108 ? -4.534 7.996 6.160 1.00 97.69 108 VAL A C 1
ATOM 811 O O . VAL A 1 108 ? -4.485 7.495 7.278 1.00 97.69 108 VAL A O 1
ATOM 814 N N . CYS A 1 109 ? -4.003 7.420 5.095 1.00 98.56 109 CYS A N 1
ATOM 815 C CA . CYS A 1 109 ? -3.256 6.182 5.160 1.00 98.56 109 CYS A CA 1
ATOM 816 C C . CYS A 1 109 ? -1.793 6.443 4.796 1.00 98.56 109 CYS A C 1
ATOM 818 O O . CYS A 1 109 ? -1.490 7.227 3.898 1.00 98.56 109 CYS A O 1
ATOM 820 N N . ALA A 1 110 ? -0.882 5.759 5.472 1.00 98.50 110 ALA A N 1
ATOM 821 C CA . ALA A 1 110 ? 0.488 5.571 5.018 1.00 98.50 110 ALA A CA 1
ATOM 822 C C . ALA A 1 110 ? 0.834 4.082 5.093 1.00 98.50 110 ALA A C 1
ATOM 824 O O . ALA A 1 110 ? 0.221 3.344 5.866 1.00 98.50 110 ALA A O 1
ATOM 825 N N . TRP A 1 111 ? 1.796 3.622 4.298 1.00 98.38 111 TRP A N 1
ATOM 826 C CA . TRP A 1 111 ? 2.346 2.276 4.464 1.00 98.38 111 TRP A CA 1
ATOM 827 C C . TRP A 1 111 ? 3.863 2.289 4.578 1.00 98.38 111 TRP A C 1
ATOM 829 O O . TRP A 1 111 ? 4.542 3.168 4.045 1.00 98.38 111 TRP A O 1
ATOM 839 N N . LEU A 1 112 ? 4.387 1.273 5.257 1.00 98.38 112 LEU A N 1
ATOM 840 C CA . LEU A 1 112 ? 5.815 1.029 5.395 1.00 98.38 112 LEU A CA 1
ATOM 841 C C . LEU A 1 112 ? 6.224 -0.066 4.408 1.00 98.38 112 LEU A C 1
ATOM 843 O O . LEU A 1 112 ? 5.668 -1.167 4.404 1.00 98.38 112 LEU A O 1
ATOM 847 N N . GLY A 1 113 ? 7.167 0.255 3.522 1.00 96.56 113 GLY A N 1
ATOM 848 C CA . GLY A 1 113 ? 7.642 -0.653 2.480 1.00 96.56 113 GLY A CA 1
ATOM 849 C C . GLY A 1 113 ? 8.572 -1.749 3.002 1.00 96.56 113 GLY A C 1
ATOM 850 O O . GLY A 1 113 ? 9.365 -1.530 3.917 1.00 96.56 113 GLY A O 1
ATOM 851 N N . SER A 1 114 ? 8.561 -2.914 2.346 1.00 95.00 114 SER A N 1
ATOM 852 C CA . SER A 1 114 ? 9.294 -4.123 2.769 1.00 95.00 114 SER A CA 1
ATOM 853 C C . SER A 1 114 ? 10.813 -3.955 2.919 1.00 95.00 114 SER A C 1
ATOM 855 O O . SER A 1 114 ? 11.445 -4.763 3.592 1.00 95.00 114 SER A O 1
ATOM 857 N N . ARG A 1 115 ? 11.412 -2.930 2.291 1.00 91.12 115 ARG A N 1
ATOM 858 C CA . ARG A 1 115 ? 12.861 -2.659 2.340 1.00 91.12 115 ARG A CA 1
ATOM 859 C C . ARG A 1 115 ? 13.312 -1.944 3.608 1.00 91.12 115 ARG A C 1
ATOM 861 O O . ARG A 1 115 ? 14.432 -2.172 4.044 1.00 91.12 115 ARG A O 1
ATOM 868 N N . ARG A 1 116 ? 12.479 -1.056 4.160 1.00 91.06 116 ARG A N 1
ATOM 869 C CA . ARG A 1 116 ? 12.825 -0.285 5.365 1.00 91.06 116 ARG A CA 1
ATOM 870 C C . ARG A 1 116 ? 12.210 -0.877 6.630 1.00 91.06 116 ARG A C 1
ATOM 872 O O . ARG A 1 116 ? 12.640 -0.565 7.731 1.00 91.06 116 ARG A O 1
ATOM 879 N N . ILE A 1 117 ? 11.228 -1.761 6.479 1.00 94.69 117 ILE A N 1
ATOM 880 C CA . ILE A 1 117 ? 10.386 -2.186 7.592 1.00 94.69 117 ILE A CA 1
ATOM 881 C C . ILE A 1 117 ? 11.105 -3.004 8.676 1.00 94.69 117 ILE A C 1
ATOM 883 O O . ILE A 1 117 ? 10.541 -3.203 9.735 1.00 94.69 117 ILE A O 1
ATOM 887 N N . THR A 1 118 ? 12.345 -3.452 8.467 1.00 95.88 118 THR A N 1
ATOM 888 C CA . THR A 1 118 ? 13.144 -4.144 9.497 1.00 95.88 118 THR A CA 1
ATOM 889 C C . THR A 1 118 ? 13.987 -3.205 10.371 1.00 95.88 118 THR A C 1
ATOM 891 O O . THR A 1 118 ? 14.659 -3.673 11.288 1.00 95.88 118 THR A O 1
ATOM 894 N N . ASP A 1 119 ? 13.982 -1.895 10.107 1.00 97.62 119 ASP A N 1
ATOM 895 C CA . ASP A 1 119 ? 14.669 -0.886 10.922 1.00 97.62 119 ASP A CA 1
ATOM 896 C C . ASP A 1 119 ? 13.846 -0.565 12.185 1.00 97.62 119 ASP A C 1
ATOM 898 O O . ASP A 1 119 ? 12.820 0.109 12.126 1.00 97.62 119 ASP A O 1
ATOM 902 N N . GLN A 1 120 ? 14.297 -1.048 13.346 1.00 97.06 120 GLN A N 1
ATOM 903 C CA . GLN A 1 120 ? 13.581 -0.895 14.620 1.00 97.06 120 GLN A CA 1
ATOM 904 C C . GLN A 1 120 ? 13.456 0.562 15.075 1.00 97.06 120 GLN A C 1
ATOM 906 O O . GLN A 1 120 ? 12.463 0.908 15.715 1.00 97.06 120 GLN A O 1
ATOM 911 N N . ASN A 1 121 ? 14.440 1.409 14.758 1.00 98.19 121 ASN A N 1
ATOM 912 C CA . ASN A 1 121 ? 14.391 2.826 15.117 1.00 98.19 121 ASN A CA 1
ATOM 913 C C . ASN A 1 121 ? 13.327 3.532 14.280 1.00 98.19 121 ASN A C 1
ATOM 915 O O . ASN A 1 121 ? 12.519 4.283 14.817 1.00 98.19 121 ASN A O 1
ATOM 919 N N . PHE A 1 122 ? 13.275 3.219 12.984 1.00 98.44 122 PHE A N 1
ATOM 920 C CA . PHE A 1 122 ? 12.227 3.710 12.096 1.00 98.44 122 PHE A CA 1
ATOM 921 C C . PHE A 1 122 ? 10.829 3.267 12.544 1.00 98.44 122 PHE A C 1
ATOM 923 O O . PHE A 1 122 ? 9.923 4.091 12.610 1.00 98.44 122 PHE A O 1
ATOM 930 N N . LEU A 1 123 ? 10.635 1.990 12.889 1.00 98.69 123 LEU A N 1
ATOM 931 C CA . LEU A 1 123 ? 9.328 1.502 13.347 1.00 98.69 123 LEU A CA 1
ATOM 932 C C . LEU A 1 123 ? 8.862 2.198 14.631 1.00 98.69 123 LEU A C 1
ATOM 934 O O . LEU A 1 123 ? 7.693 2.567 14.734 1.00 98.69 123 LEU A O 1
ATOM 938 N N . GLN A 1 124 ? 9.767 2.399 15.592 1.00 98.69 124 GLN A N 1
ATOM 939 C CA . GLN A 1 124 ? 9.446 3.090 16.840 1.00 98.69 124 GLN A CA 1
ATOM 940 C C . GLN A 1 124 ? 9.150 4.577 16.617 1.00 98.69 124 GLN A C 1
ATOM 942 O O . GLN A 1 124 ? 8.191 5.094 17.185 1.00 98.69 124 GLN A O 1
ATOM 947 N N . GLU A 1 125 ? 9.921 5.247 15.754 1.00 98.69 125 GLU A N 1
ATOM 948 C CA . GLU A 1 125 ? 9.676 6.633 15.337 1.00 98.69 125 GLU A CA 1
ATOM 949 C C . GLU A 1 125 ? 8.274 6.783 14.724 1.00 98.69 125 GLU A C 1
ATOM 951 O O . GLU A 1 125 ? 7.487 7.625 15.160 1.00 98.69 125 GLU A O 1
ATOM 956 N N . ILE A 1 126 ? 7.926 5.926 13.759 1.00 98.69 126 ILE A N 1
ATOM 957 C CA . ILE A 1 126 ? 6.600 5.921 13.128 1.00 98.69 126 ILE A CA 1
ATOM 958 C C . ILE A 1 126 ? 5.502 5.611 14.149 1.00 98.69 126 ILE A C 1
ATOM 960 O O . ILE A 1 126 ? 4.448 6.246 14.116 1.00 98.69 126 ILE A O 1
ATOM 964 N N . GLY A 1 127 ? 5.746 4.676 15.072 1.00 98.62 127 GLY A N 1
ATOM 965 C CA . GLY A 1 127 ? 4.821 4.359 16.156 1.00 98.62 127 GLY A CA 1
ATOM 966 C C . GLY A 1 127 ? 4.518 5.565 17.046 1.00 98.62 127 GLY A C 1
ATOM 967 O O . GLY A 1 127 ? 3.354 5.846 17.331 1.00 98.62 127 GLY A O 1
ATOM 968 N N . GLY A 1 128 ? 5.551 6.330 17.405 1.00 98.75 128 GLY A N 1
ATOM 969 C CA . GLY A 1 128 ? 5.410 7.560 18.180 1.00 98.75 128 GLY A CA 1
ATOM 970 C C . GLY A 1 128 ? 4.604 8.625 17.438 1.00 98.75 128 GLY A C 1
ATOM 971 O O . GLY A 1 128 ? 3.702 9.223 18.017 1.00 98.75 128 GLY A O 1
ATOM 972 N N . ILE A 1 129 ? 4.858 8.814 16.138 1.00 98.69 129 ILE A N 1
ATOM 973 C CA . ILE A 1 129 ? 4.075 9.742 15.305 1.00 98.69 129 ILE A CA 1
ATOM 974 C C . ILE A 1 129 ? 2.610 9.292 15.221 1.00 98.69 129 ILE A C 1
ATOM 976 O O . ILE A 1 129 ? 1.704 10.114 15.349 1.00 98.69 129 ILE A O 1
ATOM 980 N N . ALA A 1 130 ? 2.355 7.995 15.035 1.00 98.31 130 ALA A N 1
ATOM 981 C CA . ALA A 1 130 ? 1.002 7.452 14.930 1.00 98.31 130 ALA A CA 1
ATOM 982 C C . ALA A 1 130 ? 0.177 7.643 16.206 1.00 98.31 130 ALA A C 1
ATOM 984 O O . ALA A 1 130 ? -1.014 7.950 16.112 1.00 98.31 130 ALA A O 1
ATOM 985 N N . ARG A 1 131 ? 0.819 7.527 17.377 1.00 98.19 131 ARG A N 1
ATOM 986 C CA . ARG A 1 131 ? 0.205 7.779 18.687 1.00 98.19 131 ARG A CA 1
ATOM 987 C C . ARG A 1 131 ? -0.409 9.175 18.779 1.00 98.19 131 ARG A C 1
ATOM 989 O O . ARG A 1 131 ? -1.520 9.325 19.275 1.00 98.19 131 ARG A O 1
ATOM 996 N N . GLU A 1 132 ? 0.298 10.181 18.268 1.00 97.88 132 GLU A N 1
ATOM 997 C CA . GLU A 1 132 ? -0.152 11.580 18.283 1.00 97.88 132 GLU A CA 1
ATOM 998 C C . GLU A 1 132 ? -1.163 11.896 17.159 1.00 97.88 132 GLU A C 1
ATOM 1000 O O . GLU A 1 132 ? -1.730 12.986 17.116 1.00 97.88 132 GLU A O 1
ATOM 1005 N N . ASN A 1 133 ? -1.413 10.954 16.240 1.00 97.12 133 ASN A N 1
ATOM 1006 C CA . ASN A 1 133 ? -2.222 11.158 15.035 1.00 97.12 133 ASN A CA 1
ATOM 1007 C C . ASN A 1 133 ? -3.310 10.075 14.888 1.00 97.12 133 ASN A C 1
ATOM 1009 O O . ASN A 1 133 ? -3.201 9.200 14.028 1.00 97.12 133 ASN A O 1
ATOM 1013 N N . PRO A 1 134 ? -4.413 10.130 15.661 1.00 93.00 134 PRO A N 1
ATOM 1014 C CA . PRO A 1 134 ? -5.453 9.087 15.688 1.00 93.00 134 PRO A CA 1
ATOM 1015 C C . PRO A 1 134 ? -6.199 8.879 14.353 1.00 93.00 134 PRO A C 1
ATOM 1017 O O . PRO A 1 134 ? -6.878 7.867 14.157 1.00 93.00 134 PRO A O 1
ATOM 1020 N N . THR A 1 135 ? -6.096 9.836 13.428 1.00 93.38 135 THR A N 1
ATOM 1021 C CA . THR A 1 135 ? -6.670 9.784 12.073 1.00 93.38 135 THR A CA 1
ATOM 1022 C C . THR A 1 135 ? -5.785 9.035 11.071 1.00 93.38 135 THR A C 1
ATOM 1024 O O . THR A 1 135 ? -6.248 8.703 9.976 1.00 93.38 135 THR A O 1
ATOM 1027 N N . LEU A 1 136 ? -4.530 8.751 11.435 1.00 98.00 136 LEU A N 1
ATOM 1028 C CA . LEU A 1 136 ? -3.609 7.964 10.628 1.00 98.00 136 LEU A CA 1
ATOM 1029 C C . LEU A 1 136 ? -3.999 6.483 10.655 1.00 98.00 136 LEU A C 1
ATOM 1031 O O . LEU A 1 136 ? -4.280 5.907 11.707 1.00 98.00 136 LEU A O 1
ATOM 1035 N N . ILE A 1 137 ? -3.968 5.874 9.475 1.00 98.31 137 ILE A N 1
ATOM 1036 C CA . ILE A 1 137 ? -4.040 4.437 9.240 1.00 98.31 137 ILE A CA 1
ATOM 1037 C C . ILE A 1 137 ? -2.667 3.981 8.728 1.00 98.31 137 ILE A C 1
ATOM 1039 O O . ILE A 1 137 ? -2.137 4.559 7.777 1.00 98.31 137 ILE A O 1
ATOM 1043 N N . LEU A 1 138 ? -2.094 2.941 9.330 1.00 98.25 138 LEU A N 1
ATOM 1044 C CA . LEU A 1 138 ? -0.767 2.419 9.003 1.00 98.25 138 LEU A CA 1
ATOM 1045 C C . LEU A 1 138 ? -0.829 1.011 8.407 1.00 98.25 138 LEU A C 1
ATOM 1047 O O . LEU A 1 138 ? -1.241 0.062 9.066 1.00 98.25 138 LEU A O 1
ATOM 1051 N N . GLY A 1 139 ? -0.354 0.870 7.171 1.00 98.44 139 GLY A N 1
ATOM 1052 C CA . GLY A 1 139 ? -0.134 -0.422 6.523 1.00 98.44 139 GLY A CA 1
ATOM 1053 C C . GLY A 1 139 ? 1.295 -0.927 6.717 1.00 98.44 139 GLY A C 1
ATOM 1054 O O . GLY A 1 139 ? 2.253 -0.228 6.390 1.00 98.44 139 GLY A O 1
ATOM 1055 N N . LEU A 1 140 ? 1.461 -2.160 7.187 1.00 98.56 140 LEU A N 1
ATOM 1056 C CA . LEU A 1 140 ? 2.764 -2.796 7.388 1.00 98.56 140 LEU A CA 1
ATOM 1057 C C . LEU A 1 140 ? 2.971 -3.939 6.389 1.00 98.56 140 LEU A C 1
ATOM 1059 O O . LEU A 1 140 ? 2.336 -4.987 6.507 1.00 98.56 140 LEU A O 1
ATOM 1063 N N . LYS A 1 141 ? 3.861 -3.768 5.403 1.00 98.44 141 LYS A N 1
ATOM 1064 C CA . LYS A 1 141 ? 4.211 -4.855 4.468 1.00 98.44 141 LYS A CA 1
ATOM 1065 C C . LYS A 1 141 ? 5.028 -5.955 5.149 1.00 98.44 141 LYS A C 1
ATOM 1067 O O . LYS A 1 141 ? 5.800 -5.668 6.052 1.00 98.44 141 LYS A O 1
ATOM 1072 N N . ASN A 1 142 ? 4.934 -7.206 4.695 1.00 98.31 142 ASN A N 1
ATOM 1073 C CA . ASN A 1 142 ? 5.881 -8.226 5.157 1.00 98.31 142 ASN A CA 1
ATOM 1074 C C . ASN A 1 142 ? 7.338 -7.812 4.847 1.00 98.31 142 ASN A C 1
ATOM 1076 O O . ASN A 1 142 ? 7.595 -7.178 3.811 1.00 98.31 142 ASN A O 1
ATOM 1080 N N . PRO A 1 143 ? 8.300 -8.170 5.717 1.00 97.38 143 PRO A N 1
ATOM 1081 C CA . PRO A 1 143 ? 9.717 -7.999 5.426 1.00 97.38 143 PRO A CA 1
ATOM 1082 C C . PRO A 1 143 ? 10.123 -8.844 4.213 1.00 97.38 143 PRO A C 1
ATOM 1084 O O . PRO A 1 143 ? 9.468 -9.828 3.864 1.00 97.38 143 PRO A O 1
ATOM 1087 N N . THR A 1 144 ? 11.231 -8.476 3.568 1.00 95.00 144 THR A N 1
ATOM 1088 C CA . THR A 1 144 ? 11.799 -9.287 2.478 1.00 95.00 144 THR A CA 1
ATOM 1089 C C . THR A 1 144 ? 12.301 -10.643 2.968 1.00 95.00 144 THR A C 1
ATOM 1091 O O . THR A 1 144 ? 12.237 -11.614 2.222 1.00 95.00 144 THR A O 1
ATOM 1094 N N . ALA A 1 145 ? 12.766 -10.731 4.216 1.00 93.69 145 ALA A N 1
ATOM 1095 C CA . ALA A 1 145 ? 13.120 -11.996 4.839 1.00 93.69 145 ALA A CA 1
ATOM 1096 C C . ALA A 1 145 ? 11.865 -12.851 5.061 1.00 93.69 145 ALA A C 1
ATOM 1098 O O . ALA A 1 145 ? 10.913 -12.414 5.711 1.00 93.69 145 ALA A O 1
ATOM 1099 N N . LYS A 1 146 ? 11.884 -14.084 4.549 1.00 95.25 146 LYS A N 1
ATOM 1100 C CA . LYS A 1 146 ? 10.832 -15.081 4.762 1.00 95.25 146 LYS A CA 1
ATOM 1101 C C . LYS A 1 146 ? 10.951 -15.703 6.157 1.00 95.25 146 LYS A C 1
ATOM 1103 O O . LYS A 1 146 ? 11.338 -16.857 6.301 1.00 95.25 146 LYS A O 1
ATOM 1108 N N . ASP A 1 147 ? 10.651 -14.909 7.182 1.00 96.62 147 ASP A N 1
ATOM 1109 C CA . ASP A 1 147 ? 10.701 -15.313 8.587 1.00 96.62 147 ASP A CA 1
ATOM 1110 C C . ASP A 1 147 ? 9.523 -14.728 9.378 1.00 96.62 147 ASP A C 1
ATOM 1112 O O . ASP A 1 147 ? 9.346 -13.511 9.488 1.00 96.62 147 ASP A O 1
ATOM 1116 N N . GLU A 1 148 ? 8.723 -15.618 9.962 1.00 98.06 148 GLU A N 1
ATOM 1117 C CA . GLU A 1 148 ? 7.511 -15.263 10.701 1.00 98.06 148 GLU A CA 1
ATOM 1118 C C . GLU A 1 148 ? 7.824 -14.422 11.943 1.00 98.06 148 GLU A C 1
ATOM 1120 O O . GLU A 1 148 ? 7.113 -13.461 12.241 1.00 98.06 148 GLU A O 1
ATOM 1125 N N . ARG A 1 149 ? 8.915 -14.743 12.654 1.00 97.88 149 ARG A N 1
ATOM 1126 C CA . ARG A 1 149 ? 9.319 -14.005 13.856 1.00 97.88 149 ARG A CA 1
ATOM 1127 C C . ARG A 1 149 ? 9.701 -12.569 13.514 1.00 97.88 149 ARG A C 1
ATOM 1129 O O . ARG A 1 149 ? 9.328 -11.656 14.245 1.00 97.88 149 ARG A O 1
ATOM 1136 N N . THR A 1 150 ? 10.403 -12.362 12.405 1.00 97.94 150 THR A N 1
ATOM 1137 C CA . THR A 1 150 ? 10.759 -11.033 11.902 1.00 97.94 150 THR A CA 1
ATOM 1138 C C . THR A 1 150 ? 9.505 -10.243 11.544 1.00 97.94 150 THR A C 1
ATOM 1140 O O . THR A 1 150 ? 9.386 -9.093 11.959 1.00 97.94 150 THR A O 1
ATOM 1143 N N . TRP A 1 151 ? 8.534 -10.842 10.847 1.00 98.31 151 TRP A N 1
ATOM 1144 C CA . TRP A 1 151 ? 7.284 -10.154 10.504 1.00 98.31 151 TRP A CA 1
ATOM 1145 C C . TRP A 1 151 ? 6.455 -9.784 11.747 1.00 98.31 151 TRP A C 1
ATOM 1147 O O . TRP A 1 151 ? 6.006 -8.646 11.872 1.00 98.31 151 TRP A O 1
ATOM 1157 N N . LEU A 1 152 ? 6.324 -10.683 12.725 1.00 98.50 152 LEU A N 1
ATOM 1158 C CA . LEU A 1 152 ? 5.690 -10.350 14.008 1.00 98.50 152 LEU A CA 1
ATOM 1159 C C . LEU A 1 152 ? 6.473 -9.274 14.776 1.00 98.50 152 LEU A C 1
ATOM 1161 O O . LEU A 1 152 ? 5.876 -8.396 15.395 1.00 98.50 152 LEU A O 1
ATOM 1165 N N . GLY A 1 153 ? 7.805 -9.299 14.696 1.00 98.31 153 GLY A N 1
ATOM 1166 C CA . GLY A 1 153 ? 8.676 -8.282 15.278 1.00 98.31 153 GLY A CA 1
ATOM 1167 C C . GLY A 1 153 ? 8.428 -6.890 14.700 1.00 98.31 153 GLY A C 1
ATOM 1168 O O . GLY A 1 153 ? 8.381 -5.926 15.455 1.00 98.31 153 GLY A O 1
ATOM 1169 N N . VAL A 1 154 ? 8.197 -6.777 13.389 1.00 98.38 154 VAL A N 1
ATOM 1170 C CA . VAL A 1 154 ? 7.819 -5.510 12.741 1.00 98.38 154 VAL A CA 1
ATOM 1171 C C . VAL A 1 154 ? 6.568 -4.897 13.380 1.00 98.38 154 VAL A C 1
ATOM 1173 O O . VAL A 1 154 ? 6.537 -3.707 13.705 1.00 98.38 154 VAL A O 1
ATOM 1176 N N . ILE A 1 155 ? 5.539 -5.720 13.586 1.00 98.56 155 ILE A N 1
ATOM 1177 C CA . ILE A 1 155 ? 4.287 -5.297 14.218 1.00 98.56 155 ILE A CA 1
ATOM 1178 C C . ILE A 1 155 ? 4.562 -4.878 15.668 1.00 98.56 155 ILE A C 1
ATOM 1180 O O . ILE A 1 155 ? 4.193 -3.778 16.078 1.00 98.56 155 ILE A O 1
ATOM 1184 N N . GLY A 1 156 ? 5.282 -5.721 16.415 1.00 98.50 156 GLY A N 1
ATOM 1185 C CA . GLY A 1 156 ? 5.624 -5.484 17.815 1.00 98.50 156 GLY A CA 1
ATOM 1186 C C . GLY A 1 156 ? 6.416 -4.196 18.045 1.00 98.50 156 GLY A C 1
ATOM 1187 O O . GLY A 1 156 ? 6.072 -3.435 18.941 1.00 98.50 156 GLY A O 1
ATOM 1188 N N . TRP A 1 157 ? 7.425 -3.903 17.221 1.00 98.69 157 TRP A N 1
ATOM 1189 C CA . TRP A 1 157 ? 8.224 -2.676 17.337 1.00 98.69 157 TRP A CA 1
ATOM 1190 C C . TRP A 1 157 ? 7.428 -1.410 17.010 1.00 98.69 157 TRP A C 1
ATOM 1192 O O . TRP A 1 157 ? 7.632 -0.382 17.653 1.00 98.69 157 TRP A O 1
ATOM 1202 N N . THR A 1 158 ? 6.492 -1.487 16.061 1.00 98.69 158 THR A N 1
ATOM 1203 C CA . THR A 1 158 ? 5.611 -0.354 15.731 1.00 98.69 158 THR A CA 1
ATOM 1204 C C . THR A 1 158 ? 4.662 -0.040 16.894 1.00 98.69 158 THR A C 1
ATOM 1206 O O . THR A 1 158 ? 4.510 1.120 17.277 1.00 98.69 158 THR A O 1
ATOM 1209 N N . ILE A 1 159 ? 4.081 -1.077 17.511 1.00 98.62 159 ILE A N 1
ATOM 1210 C CA . ILE A 1 159 ? 3.240 -0.945 18.714 1.00 98.62 159 ILE A CA 1
ATOM 1211 C C . ILE A 1 159 ? 4.074 -0.461 19.906 1.00 98.62 159 ILE A C 1
ATOM 1213 O O . ILE A 1 159 ? 3.638 0.417 20.644 1.00 98.62 159 ILE A O 1
ATOM 1217 N N . HIS A 1 160 ? 5.294 -0.979 20.076 1.00 98.50 160 HIS A N 1
ATOM 1218 C CA . HIS A 1 160 ? 6.213 -0.547 21.131 1.00 98.50 160 HIS A CA 1
ATOM 1219 C C . HIS A 1 160 ? 6.558 0.945 21.025 1.00 98.50 160 HIS A C 1
ATOM 1221 O O . HIS A 1 160 ? 6.650 1.623 22.044 1.00 98.50 160 HIS A O 1
ATOM 1227 N N . GLY A 1 161 ? 6.673 1.471 19.801 1.00 98.31 161 GLY A N 1
ATOM 1228 C CA . GLY A 1 161 ? 6.816 2.908 19.549 1.00 98.31 161 GLY A CA 1
ATOM 1229 C C . GLY A 1 161 ? 5.598 3.747 19.946 1.00 98.31 161 GLY A C 1
ATOM 1230 O O . GLY A 1 161 ? 5.730 4.950 20.153 1.00 98.31 161 GLY A O 1
ATOM 1231 N N . GLY A 1 162 ? 4.422 3.130 20.087 1.00 98.25 162 GLY A N 1
ATOM 1232 C CA . GLY A 1 162 ? 3.203 3.772 20.576 1.00 98.25 162 GLY A CA 1
ATOM 1233 C C . GLY A 1 162 ? 2.008 3.733 19.624 1.00 98.25 162 GLY A C 1
ATOM 1234 O O . GLY A 1 162 ? 0.965 4.272 19.990 1.00 98.25 162 GLY A O 1
ATOM 1235 N N . ALA A 1 163 ? 2.122 3.117 18.440 1.00 98.06 163 ALA A N 1
ATOM 1236 C CA . ALA A 1 163 ? 0.982 2.992 17.533 1.00 98.06 163 ALA A CA 1
ATOM 1237 C C . ALA A 1 163 ? -0.143 2.169 18.175 1.00 98.06 163 ALA A C 1
ATOM 1239 O O . ALA A 1 163 ? 0.100 1.092 18.724 1.00 98.06 163 ALA A O 1
ATOM 1240 N N . ASP A 1 164 ? -1.383 2.641 18.051 1.00 97.31 164 ASP A N 1
ATOM 1241 C CA . ASP A 1 164 ? -2.549 1.862 18.449 1.00 97.31 164 ASP A CA 1
ATOM 1242 C C . ASP A 1 164 ? -2.822 0.778 17.388 1.00 97.31 164 ASP A C 1
ATOM 1244 O O . ASP A 1 164 ? -3.014 1.117 16.215 1.00 97.31 164 ASP A O 1
ATOM 1248 N N . PRO A 1 165 ? -2.909 -0.516 17.755 1.00 96.56 165 PRO A N 1
ATOM 1249 C CA . PRO A 1 165 ? -3.244 -1.591 16.817 1.00 96.56 165 PRO A CA 1
ATOM 1250 C C . PRO A 1 165 ? -4.510 -1.334 15.981 1.00 96.56 165 PRO A C 1
ATOM 1252 O O . PRO A 1 165 ? -4.593 -1.777 14.838 1.00 96.56 165 PRO A O 1
ATOM 1255 N N . ARG A 1 166 ? -5.482 -0.560 16.488 1.00 95.06 166 ARG A N 1
ATOM 1256 C CA . ARG A 1 166 ? -6.720 -0.184 15.768 1.00 95.06 166 ARG A CA 1
ATOM 1257 C C . ARG A 1 166 ? -6.484 0.757 14.579 1.00 95.06 166 ARG A C 1
ATOM 1259 O O . ARG A 1 166 ? -7.389 0.976 13.765 1.00 95.06 166 ARG A O 1
ATOM 1266 N N . GLN A 1 167 ? -5.294 1.347 14.487 1.00 95.88 167 GLN A N 1
ATOM 1267 C CA . GLN A 1 167 ? -4.841 2.153 13.354 1.00 95.88 167 GLN A CA 1
ATOM 1268 C C . GLN A 1 167 ? -4.126 1.308 12.295 1.00 95.88 167 GLN A C 1
ATOM 1270 O O . GLN A 1 167 ? -3.824 1.822 11.222 1.00 95.88 167 GLN A O 1
ATOM 1275 N N . MET A 1 168 ? -3.829 0.039 12.573 1.00 97.94 168 MET A N 1
ATOM 1276 C CA . MET A 1 168 ? -2.866 -0.738 11.803 1.00 97.94 168 MET A CA 1
ATOM 1277 C C . MET A 1 168 ? -3.533 -1.837 10.975 1.00 97.94 168 MET A C 1
ATOM 1279 O O . MET A 1 168 ? -4.532 -2.427 11.376 1.00 97.94 168 MET A O 1
ATOM 1283 N N . PHE A 1 169 ? -2.938 -2.146 9.827 1.00 98.44 169 PHE A N 1
ATOM 1284 C CA . PHE A 1 169 ? -3.186 -3.365 9.060 1.00 98.44 169 PHE A CA 1
ATOM 1285 C C . PHE A 1 169 ? -1.871 -3.902 8.497 1.00 98.44 169 PHE A C 1
ATOM 1287 O O . PHE A 1 169 ? -0.863 -3.199 8.418 1.00 98.44 169 PHE A O 1
ATOM 1294 N N . THR A 1 170 ? -1.878 -5.160 8.087 1.00 98.38 170 THR A N 1
ATOM 1295 C CA . THR A 1 170 ? -0.729 -5.860 7.517 1.00 98.38 170 THR A CA 1
ATOM 1296 C C . THR A 1 170 ? -0.961 -6.154 6.041 1.00 98.38 170 THR A C 1
ATOM 1298 O O . THR A 1 170 ? -2.096 -6.281 5.585 1.00 98.38 170 THR A O 1
ATOM 1301 N N . VAL A 1 171 ? 0.123 -6.197 5.270 1.00 98.56 171 VAL A N 1
ATOM 1302 C CA . VAL A 1 171 ? 0.087 -6.363 3.816 1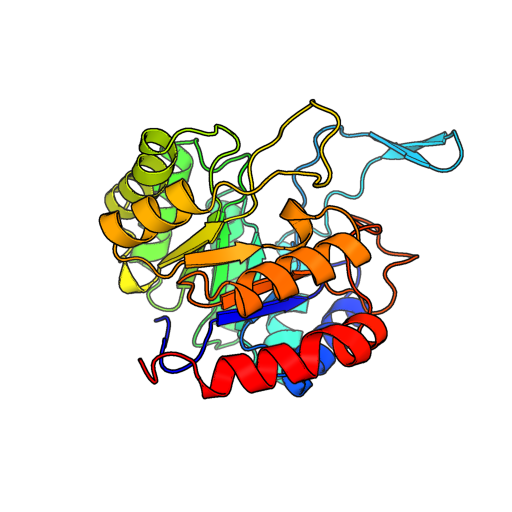.00 98.56 171 VAL A CA 1
ATOM 1303 C C . VAL A 1 171 ? 1.037 -7.483 3.414 1.00 98.56 171 VAL A C 1
ATOM 1305 O O . VAL A 1 171 ? 2.259 -7.330 3.486 1.00 98.56 171 VAL A O 1
ATOM 1308 N N . HIS A 1 172 ? 0.490 -8.594 2.937 1.00 98.44 172 HIS A N 1
ATOM 1309 C CA . HIS A 1 172 ? 1.281 -9.652 2.323 1.00 98.44 172 HIS A CA 1
ATOM 1310 C C . HIS A 1 172 ? 1.580 -9.324 0.866 1.00 98.44 172 HIS A C 1
ATOM 1312 O O . HIS A 1 172 ? 0.675 -9.179 0.048 1.00 98.44 172 HIS A O 1
ATOM 1318 N N . ARG A 1 173 ? 2.861 -9.222 0.528 1.00 97.56 173 ARG A N 1
ATOM 1319 C CA . ARG A 1 173 ? 3.368 -8.917 -0.816 1.00 97.56 173 ARG A CA 1
ATOM 1320 C C . ARG A 1 173 ? 4.316 -9.991 -1.358 1.00 97.56 173 ARG A C 1
ATOM 1322 O O . ARG A 1 173 ? 5.028 -9.742 -2.333 1.00 97.56 173 ARG A O 1
ATOM 1329 N N . GLY A 1 174 ? 4.333 -11.165 -0.721 1.00 96.75 174 GLY A N 1
ATOM 1330 C CA . GLY A 1 174 ? 5.218 -12.280 -1.052 1.00 96.75 174 GLY A CA 1
ATOM 1331 C C . GLY A 1 174 ? 6.675 -12.041 -0.653 1.00 96.75 174 GLY A C 1
ATOM 1332 O O . GLY A 1 174 ? 7.062 -10.952 -0.210 1.00 96.75 174 GLY A O 1
ATOM 1333 N N . PHE A 1 175 ? 7.508 -13.060 -0.842 1.00 95.81 175 PHE A N 1
ATOM 1334 C CA . PHE A 1 175 ? 8.930 -13.018 -0.495 1.00 95.81 175 PHE A CA 1
ATOM 1335 C C . PHE A 1 175 ? 9.794 -13.079 -1.760 1.00 95.81 175 PHE A C 1
ATOM 1337 O O . PHE A 1 175 ? 9.434 -13.817 -2.675 1.00 95.81 175 PHE A O 1
ATOM 1344 N N . PRO A 1 176 ? 10.885 -12.296 -1.859 1.00 90.88 176 PRO A N 1
ATOM 1345 C CA . PRO A 1 176 ? 11.830 -12.424 -2.962 1.00 90.88 176 PRO A CA 1
ATOM 1346 C C . PRO A 1 176 ? 12.372 -13.851 -3.051 1.00 90.88 176 PRO A C 1
ATOM 1348 O O . PRO A 1 176 ? 12.760 -14.428 -2.036 1.00 90.88 176 PRO A O 1
ATOM 1351 N N . ASP A 1 177 ? 12.395 -14.394 -4.261 1.00 82.31 177 ASP A N 1
ATOM 1352 C CA . ASP A 1 177 ? 12.940 -15.712 -4.562 1.00 82.31 177 ASP A CA 1
ATOM 1353 C C . ASP A 1 177 ? 13.573 -15.660 -5.957 1.00 82.31 177 ASP A C 1
ATOM 1355 O O . ASP A 1 177 ? 12.906 -15.304 -6.931 1.00 82.31 177 ASP A O 1
ATOM 1359 N N . ASP A 1 178 ? 14.866 -15.974 -6.027 1.00 70.12 178 ASP A N 1
ATOM 1360 C CA . ASP A 1 178 ? 15.669 -15.919 -7.253 1.00 70.12 178 ASP A CA 1
ATOM 1361 C C . ASP A 1 178 ? 15.584 -17.216 -8.080 1.00 70.12 178 ASP A C 1
ATOM 1363 O O . ASP A 1 178 ? 16.166 -17.307 -9.165 1.00 70.12 178 ASP A O 1
ATOM 1367 N N . SER A 1 179 ? 14.864 -18.236 -7.602 1.00 72.50 179 SER A N 1
ATOM 1368 C CA . SER A 1 179 ? 14.546 -19.408 -8.419 1.00 72.50 179 SER A CA 1
ATOM 1369 C C . SER A 1 179 ? 13.534 -19.046 -9.518 1.00 72.50 179 SER A C 1
ATOM 1371 O O . SER A 1 179 ? 12.786 -18.076 -9.391 1.00 72.50 179 SER A O 1
ATOM 1373 N N . GLN A 1 180 ? 13.534 -19.782 -10.642 1.00 63.44 180 GLN A N 1
ATOM 1374 C CA . GLN A 1 180 ? 12.650 -19.530 -11.795 1.00 63.44 180 GLN A CA 1
ATOM 1375 C C . GLN A 1 180 ? 11.172 -19.786 -11.449 1.00 63.44 180 GLN A C 1
ATOM 1377 O O . GLN A 1 180 ? 10.571 -20.775 -11.865 1.00 63.44 180 GLN A O 1
ATOM 1382 N N . ASN A 1 181 ? 10.584 -18.888 -10.669 1.00 70.12 181 ASN A N 1
ATOM 1383 C CA . ASN A 1 181 ? 9.229 -18.999 -10.174 1.00 70.12 181 ASN A CA 1
ATOM 1384 C C . ASN A 1 181 ? 8.214 -18.360 -11.112 1.00 70.12 181 ASN A C 1
ATOM 1386 O O . ASN A 1 181 ? 8.480 -17.400 -11.841 1.00 70.12 181 ASN A O 1
ATOM 1390 N N . LEU A 1 182 ? 6.983 -18.861 -11.008 1.00 83.62 182 LEU A N 1
ATOM 1391 C CA . LEU A 1 182 ? 5.827 -18.291 -11.687 1.00 83.62 182 LEU A CA 1
ATOM 1392 C C . LEU A 1 182 ? 5.582 -16.832 -11.269 1.00 83.62 182 LEU A C 1
ATOM 1394 O O . LEU A 1 182 ? 5.176 -16.027 -12.101 1.00 83.62 182 LEU A O 1
ATOM 1398 N N . PHE A 1 183 ? 5.868 -16.456 -10.021 1.00 90.50 183 PHE A N 1
ATOM 1399 C CA . PHE A 1 183 ? 5.615 -15.121 -9.471 1.00 90.50 183 PHE A CA 1
ATOM 1400 C C . PHE A 1 183 ? 6.910 -14.376 -9.136 1.00 90.50 183 PHE A C 1
ATOM 1402 O O . PHE A 1 183 ? 7.908 -14.996 -8.788 1.00 90.50 183 PHE A O 1
ATOM 1409 N N . ARG A 1 184 ? 6.882 -13.035 -9.204 1.00 91.31 184 ARG A N 1
ATOM 1410 C CA . ARG A 1 184 ? 8.027 -12.177 -8.833 1.00 91.31 184 ARG A CA 1
ATOM 1411 C C . ARG A 1 184 ? 8.404 -12.341 -7.363 1.00 91.31 184 ARG A C 1
ATOM 1413 O O . ARG A 1 184 ? 9.575 -12.266 -7.021 1.00 91.31 184 ARG A O 1
ATOM 1420 N N . ASN A 1 185 ? 7.404 -12.467 -6.498 1.00 94.88 185 ASN A N 1
ATOM 1421 C CA . ASN A 1 185 ? 7.591 -12.751 -5.084 1.00 94.88 185 ASN A CA 1
ATOM 1422 C C . ASN A 1 185 ? 6.566 -13.815 -4.690 1.00 94.88 185 ASN A C 1
ATOM 1424 O O . ASN A 1 185 ? 5.414 -13.452 -4.438 1.00 94.88 185 ASN A O 1
ATOM 1428 N N . PRO A 1 186 ? 6.928 -15.109 -4.688 1.00 95.06 186 PRO A N 1
ATOM 1429 C CA . PRO A 1 186 ? 6.008 -16.168 -4.305 1.00 95.06 186 PRO A CA 1
ATOM 1430 C C . PRO A 1 186 ? 5.357 -15.891 -2.938 1.00 95.06 186 PRO A C 1
ATOM 1432 O O . PRO A 1 186 ? 6.044 -15.484 -1.989 1.00 95.06 186 PRO A O 1
ATOM 1435 N N . PRO A 1 187 ? 4.032 -16.069 -2.819 1.00 95.50 187 PRO A N 1
ATOM 1436 C CA . PRO A 1 187 ? 3.344 -15.891 -1.554 1.00 95.50 187 PRO A CA 1
ATOM 1437 C C . PRO A 1 187 ? 3.566 -17.105 -0.646 1.00 95.50 187 PRO A C 1
ATOM 1439 O O . PRO A 1 187 ? 3.593 -18.245 -1.100 1.00 95.50 187 PRO A O 1
ATOM 1442 N N . ASP A 1 188 ? 3.673 -16.859 0.657 1.00 95.62 188 ASP A N 1
ATOM 1443 C CA . ASP A 1 188 ? 3.496 -17.885 1.688 1.00 95.62 188 ASP A CA 1
ATOM 1444 C C . ASP A 1 188 ? 2.158 -17.632 2.390 1.00 95.62 188 ASP A C 1
ATOM 1446 O O . ASP A 1 188 ? 2.050 -16.713 3.207 1.00 95.62 188 ASP A O 1
ATOM 1450 N N . TRP A 1 189 ? 1.114 -18.356 1.980 1.00 96.00 189 TRP A N 1
ATOM 1451 C CA . TRP A 1 189 ? -0.238 -18.166 2.511 1.00 96.00 189 TRP A CA 1
ATOM 1452 C C . TRP A 1 189 ? -0.357 -18.663 3.952 1.00 96.00 189 TRP A C 1
ATOM 1454 O O . TRP A 1 189 ? -0.995 -18.001 4.764 1.00 96.00 189 TRP A O 1
ATOM 1464 N N . ASP A 1 190 ? 0.318 -19.757 4.303 1.00 96.12 190 ASP A N 1
ATOM 1465 C CA . ASP A 1 190 ? 0.266 -20.306 5.659 1.00 96.12 190 ASP A CA 1
ATOM 1466 C C . ASP A 1 190 ? 0.924 -19.359 6.669 1.00 96.12 190 ASP A C 1
ATOM 1468 O O . ASP A 1 190 ? 0.387 -19.122 7.750 1.00 96.12 190 ASP A O 1
ATOM 1472 N N . MET A 1 191 ? 2.078 -18.775 6.325 1.00 97.38 191 MET A N 1
ATOM 1473 C CA . MET A 1 191 ? 2.721 -17.754 7.155 1.00 97.38 191 MET A CA 1
ATOM 1474 C C . MET A 1 191 ? 1.843 -16.514 7.289 1.00 97.38 191 MET A C 1
ATOM 1476 O O . MET A 1 191 ? 1.712 -15.984 8.390 1.00 97.38 191 MET A O 1
ATOM 1480 N N . MET A 1 192 ? 1.225 -16.065 6.194 1.00 97.38 192 MET A N 1
ATOM 1481 C CA . MET A 1 192 ? 0.292 -14.941 6.224 1.00 97.38 192 MET A CA 1
ATOM 1482 C C . MET A 1 192 ? -0.853 -15.198 7.218 1.00 97.38 192 MET A C 1
ATOM 1484 O O . MET A 1 192 ? -1.114 -14.343 8.063 1.00 97.38 192 MET A O 1
ATOM 1488 N N . ILE A 1 193 ? -1.490 -16.374 7.164 1.00 96.62 193 ILE A N 1
ATOM 1489 C CA . ILE A 1 193 ? -2.583 -16.754 8.076 1.00 96.62 193 ILE A CA 1
ATOM 1490 C C . ILE A 1 193 ? -2.098 -16.743 9.530 1.00 96.62 193 ILE A C 1
ATOM 1492 O O . ILE A 1 193 ? -2.693 -16.069 10.368 1.00 96.62 193 ILE A O 1
ATOM 1496 N N . ARG A 1 194 ? -0.966 -17.396 9.828 1.00 97.94 194 ARG A N 1
ATOM 1497 C CA . ARG A 1 194 ? -0.417 -17.433 11.196 1.00 97.94 194 ARG A CA 1
ATOM 1498 C C . ARG A 1 194 ? -0.064 -16.044 11.731 1.00 97.94 194 ARG A C 1
ATOM 1500 O O . ARG A 1 194 ? -0.256 -15.786 12.917 1.00 97.94 194 ARG A O 1
ATOM 1507 N N . VAL A 1 195 ? 0.451 -15.142 10.891 1.00 98.31 195 VAL A N 1
ATOM 1508 C CA . VAL A 1 195 ? 0.739 -13.751 11.290 1.00 98.31 195 VAL A CA 1
ATOM 1509 C C . VAL A 1 195 ? -0.551 -12.981 11.563 1.00 98.31 195 VAL A C 1
ATOM 1511 O O . VAL A 1 195 ? -0.616 -12.264 12.563 1.00 98.31 195 VAL A O 1
ATOM 1514 N N . ALA A 1 196 ? -1.579 -13.138 10.725 1.00 96.81 196 ALA A N 1
ATOM 1515 C CA . ALA A 1 196 ? -2.881 -12.509 10.939 1.00 96.81 196 ALA A CA 1
ATOM 1516 C C . ALA A 1 196 ? -3.504 -12.966 12.271 1.00 96.81 196 ALA A C 1
ATOM 1518 O O . ALA A 1 196 ? -3.848 -12.133 13.106 1.00 96.81 196 ALA A O 1
ATOM 1519 N N . GLU A 1 197 ? -3.534 -14.276 12.529 1.00 96.69 197 GLU A N 1
ATOM 1520 C CA . GLU A 1 197 ? -4.064 -14.855 13.771 1.00 96.69 197 GLU A CA 1
ATOM 1521 C C . GLU A 1 197 ? -3.301 -14.384 15.016 1.00 96.69 197 GLU A C 1
ATOM 1523 O O . GLU A 1 197 ? -3.907 -13.966 16.001 1.00 96.69 197 GLU A O 1
ATOM 1528 N N . LYS A 1 198 ? -1.963 -14.423 14.980 1.00 98.12 198 LYS A N 1
ATOM 1529 C CA . LYS A 1 198 ? -1.124 -14.053 16.132 1.00 98.12 198 LYS A CA 1
ATOM 1530 C C . LYS A 1 198 ? -1.126 -12.558 16.424 1.00 98.12 198 LYS A C 1
ATOM 1532 O O . LYS A 1 198 ? -0.957 -12.173 17.578 1.00 98.12 198 LYS A O 1
ATOM 1537 N N . SER A 1 199 ? -1.249 -11.721 15.396 1.00 97.00 199 SER A N 1
ATOM 1538 C CA . SER A 1 199 ? -1.256 -10.264 15.562 1.00 97.00 199 SER A CA 1
ATOM 1539 C C . SER A 1 199 ? -2.646 -9.699 15.847 1.00 97.00 199 SER A C 1
ATOM 1541 O O . SER A 1 199 ? -2.747 -8.633 16.450 1.00 97.00 199 SER A O 1
ATOM 1543 N N . GLY A 1 200 ? -3.706 -10.379 15.399 1.00 95.19 200 GLY A N 1
ATOM 1544 C CA . GLY A 1 200 ? -5.075 -9.863 15.426 1.00 95.19 200 GLY A CA 1
ATOM 1545 C C . GLY A 1 200 ? -5.303 -8.656 14.506 1.00 95.19 200 GLY A C 1
ATOM 1546 O O . GLY A 1 200 ? -6.355 -8.022 14.590 1.00 95.19 200 GLY A O 1
ATOM 1547 N N . LEU A 1 201 ? -4.331 -8.307 13.655 1.00 97.06 201 LEU A N 1
ATOM 1548 C CA . LEU A 1 201 ? -4.444 -7.192 12.720 1.00 97.06 201 LEU A CA 1
ATOM 1549 C C . LEU A 1 201 ? -5.133 -7.628 11.422 1.00 97.06 201 LEU A C 1
ATOM 1551 O O . LEU A 1 201 ? -4.932 -8.762 10.983 1.00 97.06 201 LEU A O 1
ATOM 1555 N N . PRO A 1 202 ? -5.857 -6.715 10.746 1.00 97.19 202 PRO A N 1
ATOM 1556 C CA . PRO A 1 202 ? -6.349 -6.974 9.402 1.00 97.19 202 PRO A CA 1
ATOM 1557 C C . PRO A 1 202 ? -5.199 -7.330 8.458 1.00 97.19 202 PRO A C 1
ATOM 1559 O O . PRO A 1 202 ? -4.131 -6.711 8.518 1.00 97.19 202 PRO A O 1
ATOM 1562 N N . MET A 1 203 ? -5.421 -8.290 7.569 1.00 97.62 203 MET A N 1
ATOM 1563 C CA . MET A 1 203 ? -4.425 -8.790 6.624 1.00 97.62 203 MET A CA 1
ATOM 1564 C C . MET A 1 203 ? -4.921 -8.616 5.195 1.00 97.62 203 MET A C 1
ATOM 1566 O O . MET A 1 203 ? -5.910 -9.220 4.798 1.00 97.62 203 MET A O 1
ATOM 1570 N N . ILE A 1 204 ? -4.224 -7.814 4.395 1.00 98.25 204 ILE A N 1
ATOM 1571 C CA . ILE A 1 204 ? -4.544 -7.623 2.976 1.00 98.25 204 ILE A CA 1
ATOM 1572 C C . ILE A 1 204 ? -3.441 -8.188 2.083 1.00 98.25 204 ILE A C 1
ATOM 1574 O O . ILE A 1 204 ? -2.299 -8.355 2.510 1.00 98.25 204 ILE A O 1
ATOM 1578 N N . VAL A 1 205 ? -3.762 -8.424 0.813 1.00 98.50 205 VAL A N 1
ATOM 1579 C CA . VAL A 1 205 ? -2.8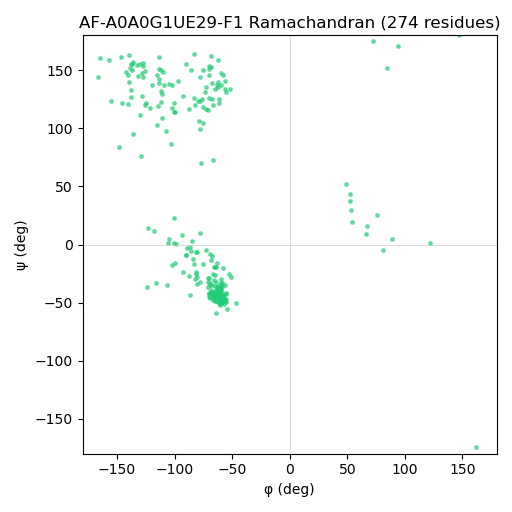11 -8.949 -0.179 1.00 98.50 205 VAL A CA 1
ATOM 1580 C C . VAL A 1 205 ? -2.437 -7.872 -1.201 1.00 98.50 205 VAL A C 1
ATOM 1582 O O . VAL A 1 205 ? -3.297 -7.153 -1.703 1.00 98.50 205 VAL A O 1
ATOM 1585 N N . ASP A 1 206 ? -1.154 -7.780 -1.549 1.00 98.56 206 ASP A N 1
ATOM 1586 C CA . ASP A 1 206 ? -0.618 -6.963 -2.644 1.00 98.56 206 ASP A CA 1
ATOM 1587 C C . ASP A 1 206 ? -0.291 -7.863 -3.855 1.00 98.56 206 ASP A C 1
ATOM 1589 O O . ASP A 1 206 ? 0.842 -8.345 -4.003 1.00 98.56 206 ASP A O 1
ATOM 1593 N N . PRO A 1 207 ? -1.277 -8.136 -4.730 1.00 98.00 207 PRO A N 1
ATOM 1594 C CA . PRO A 1 207 ? -1.092 -9.012 -5.883 1.00 98.00 207 PRO A CA 1
ATOM 1595 C C . PRO A 1 207 ? -0.132 -8.425 -6.923 1.00 98.00 207 PRO A C 1
ATOM 1597 O O . PRO A 1 207 ? 0.501 -9.177 -7.663 1.00 98.00 207 PRO A O 1
ATOM 1600 N N . SER A 1 208 ? 0.015 -7.098 -6.980 1.00 98.00 208 SER A N 1
ATOM 1601 C CA . SER A 1 208 ? 0.900 -6.425 -7.934 1.00 98.00 208 SER A CA 1
ATOM 1602 C C . SER A 1 208 ? 2.363 -6.764 -7.678 1.00 98.00 208 SER A C 1
ATOM 1604 O O . SER A 1 208 ? 3.096 -7.116 -8.607 1.00 98.00 208 SER A O 1
ATOM 1606 N N . HIS A 1 209 ? 2.786 -6.731 -6.415 1.00 96.12 209 HIS A N 1
ATOM 1607 C CA . HIS A 1 209 ? 4.153 -7.070 -6.042 1.00 96.12 209 HIS A CA 1
ATOM 1608 C C . HIS A 1 209 ? 4.403 -8.579 -5.956 1.00 96.12 209 HIS A C 1
ATOM 1610 O O . HIS A 1 209 ? 5.530 -8.991 -6.237 1.00 96.12 209 HIS A O 1
ATOM 1616 N N . ILE A 1 210 ? 3.389 -9.397 -5.649 1.00 96.94 210 ILE A N 1
ATOM 1617 C CA . ILE A 1 210 ? 3.478 -10.864 -5.751 1.00 96.94 210 ILE A CA 1
ATOM 1618 C C . ILE A 1 210 ? 3.676 -11.266 -7.214 1.00 96.94 210 ILE A C 1
ATOM 1620 O O . ILE A 1 210 ? 4.690 -11.864 -7.573 1.00 96.94 210 ILE A O 1
ATOM 1624 N N . GLY A 1 211 ? 2.732 -10.888 -8.079 1.00 95.38 211 GLY A N 1
ATOM 1625 C CA . GLY A 1 211 ? 2.688 -11.332 -9.467 1.00 95.38 211 GLY A CA 1
ATOM 1626 C C . GLY A 1 211 ? 3.805 -10.745 -10.327 1.00 95.38 211 GLY A C 1
ATOM 1627 O O . GLY A 1 211 ? 4.440 -11.470 -11.090 1.00 95.38 211 GLY A O 1
ATOM 1628 N N . GLY A 1 212 ? 4.072 -9.439 -10.208 1.00 93.62 212 GLY A N 1
ATOM 1629 C CA . GLY A 1 212 ? 5.085 -8.742 -11.013 1.00 93.62 212 GLY A CA 1
ATOM 1630 C C . GLY A 1 212 ? 4.764 -8.633 -12.510 1.00 93.62 212 GLY A C 1
ATOM 1631 O O . GLY A 1 212 ? 5.650 -8.328 -13.303 1.00 93.62 212 GLY A O 1
ATOM 1632 N N . GLY A 1 213 ? 3.512 -8.867 -12.903 1.00 95.50 213 GLY A N 1
ATOM 1633 C CA . GLY A 1 213 ? 3.016 -8.686 -14.265 1.00 95.50 213 GLY A CA 1
ATOM 1634 C C . GLY A 1 213 ? 1.490 -8.724 -14.291 1.00 95.50 213 GLY A C 1
ATOM 1635 O O . GLY A 1 213 ? 0.913 -9.489 -13.527 1.00 95.50 213 GLY A O 1
ATOM 1636 N N . ARG A 1 214 ? 0.835 -7.927 -15.147 1.00 95.94 214 ARG A N 1
ATOM 1637 C CA . ARG A 1 214 ? -0.641 -7.756 -15.172 1.00 95.94 214 ARG A CA 1
ATOM 1638 C C . ARG A 1 214 ? -1.425 -9.069 -15.101 1.00 95.94 214 ARG A C 1
ATOM 1640 O O . ARG A 1 214 ? -2.274 -9.222 -14.231 1.00 95.94 214 ARG A O 1
ATOM 1647 N N . GLN A 1 215 ? -1.086 -10.034 -15.957 1.00 96.38 215 GLN A N 1
ATOM 1648 C CA . GLN A 1 215 ? -1.752 -11.339 -15.977 1.00 96.38 215 GLN A CA 1
ATOM 1649 C C . GLN A 1 215 ? -1.586 -12.090 -14.647 1.00 96.38 215 GLN A C 1
ATOM 1651 O O . GLN A 1 215 ? -2.544 -12.627 -14.104 1.00 96.38 215 GLN A O 1
ATOM 1656 N N . LYS A 1 216 ? -0.386 -12.036 -14.063 1.00 96.50 216 LYS A N 1
ATOM 1657 C CA . LYS A 1 216 ? -0.086 -12.652 -12.767 1.00 96.50 216 LYS A CA 1
ATOM 1658 C C . LYS A 1 216 ? -0.798 -11.941 -11.613 1.00 96.50 216 LYS A C 1
ATOM 1660 O O . LYS A 1 216 ? -1.186 -12.593 -10.655 1.00 96.50 216 LYS A O 1
ATOM 1665 N N . VAL A 1 217 ? -1.002 -10.621 -11.693 1.00 97.50 217 VAL A N 1
ATOM 1666 C CA . VAL A 1 217 ? -1.829 -9.881 -10.718 1.00 97.50 217 VAL A CA 1
ATOM 1667 C C . VAL A 1 217 ? -3.249 -10.444 -10.711 1.00 97.50 217 VAL A C 1
ATOM 1669 O O . VAL A 1 217 ? -3.789 -10.727 -9.643 1.00 97.50 217 VAL A O 1
ATOM 1672 N N . ILE A 1 218 ? -3.825 -10.649 -11.898 1.00 97.31 218 ILE A N 1
ATOM 1673 C CA . ILE A 1 218 ? -5.172 -11.204 -12.062 1.00 97.31 218 ILE A CA 1
ATOM 1674 C C . ILE A 1 218 ? -5.240 -12.632 -11.505 1.00 97.31 218 ILE A C 1
ATOM 1676 O O . ILE A 1 218 ? -6.150 -12.951 -10.743 1.00 97.31 218 ILE A O 1
ATOM 1680 N N . GLU A 1 219 ? -4.252 -13.472 -11.822 1.00 96.50 219 GLU A N 1
ATOM 1681 C CA . GLU A 1 219 ? -4.150 -14.843 -11.304 1.00 96.50 219 GLU A CA 1
ATOM 1682 C C . GLU A 1 219 ? -4.068 -14.893 -9.775 1.00 96.50 219 GLU A C 1
ATOM 1684 O O . GLU A 1 219 ? -4.758 -15.704 -9.161 1.00 96.50 219 GLU A O 1
ATOM 1689 N N . VAL A 1 220 ? -3.279 -14.012 -9.149 1.00 96.94 220 VAL A N 1
ATOM 1690 C CA . VAL A 1 220 ? -3.165 -13.956 -7.684 1.00 96.94 220 VAL A CA 1
ATOM 1691 C C . VAL A 1 220 ? -4.499 -13.571 -7.052 1.00 96.94 220 VAL A C 1
ATOM 1693 O O . VAL A 1 220 ? -4.939 -14.257 -6.135 1.00 96.94 220 VAL A O 1
ATOM 1696 N N . VAL A 1 221 ? -5.172 -12.522 -7.541 1.00 97.12 221 VAL A N 1
ATOM 1697 C CA . VAL A 1 221 ? -6.484 -12.114 -6.999 1.00 97.12 221 VAL A CA 1
ATOM 1698 C C . VAL A 1 221 ? -7.513 -13.229 -7.165 1.00 97.12 221 VAL A C 1
ATOM 1700 O O . VAL A 1 221 ? -8.231 -13.548 -6.220 1.00 97.12 221 VAL A O 1
ATOM 1703 N N . ASN A 1 222 ? -7.563 -13.849 -8.346 1.00 95.62 222 ASN A N 1
ATOM 1704 C CA . ASN A 1 222 ? -8.490 -14.940 -8.615 1.00 95.62 222 ASN A CA 1
ATOM 1705 C C . ASN A 1 222 ? -8.242 -16.131 -7.694 1.00 95.62 222 ASN A C 1
ATOM 1707 O O . ASN A 1 222 ? -9.184 -16.572 -7.048 1.00 95.62 222 ASN A O 1
ATOM 1711 N N . SER A 1 223 ? -6.991 -16.585 -7.593 1.00 94.19 223 SER A N 1
ATOM 1712 C CA . SER A 1 223 ? -6.590 -17.696 -6.728 1.00 94.19 223 SER A CA 1
ATOM 1713 C C . SER A 1 223 ? -7.007 -17.447 -5.283 1.00 94.19 223 SER A C 1
ATOM 1715 O O . SER A 1 223 ? -7.708 -18.257 -4.689 1.00 94.19 223 SER A O 1
ATOM 1717 N N . VAL A 1 224 ? -6.682 -16.266 -4.760 1.00 93.56 224 VAL A N 1
ATOM 1718 C CA . VAL A 1 224 ? -6.997 -15.860 -3.393 1.00 93.56 224 VAL A CA 1
ATOM 1719 C C . VAL A 1 224 ? -8.507 -15.879 -3.101 1.00 93.56 224 VAL A C 1
ATOM 1721 O O . VAL A 1 224 ? -8.920 -16.360 -2.043 1.00 93.56 224 VAL A O 1
ATOM 1724 N N . ILE A 1 225 ? -9.333 -15.377 -4.028 1.00 94.25 225 ILE A N 1
ATOM 1725 C CA . ILE A 1 225 ? -10.799 -15.393 -3.892 1.00 94.25 225 ILE A CA 1
ATOM 1726 C C . ILE A 1 225 ? -11.342 -16.825 -4.004 1.00 94.25 225 ILE A C 1
ATOM 1728 O O . ILE A 1 225 ? -12.162 -17.232 -3.181 1.00 94.25 225 ILE A O 1
ATOM 1732 N N . ASP A 1 226 ? -10.883 -17.594 -4.993 1.00 93.62 226 ASP A N 1
ATOM 1733 C CA . ASP A 1 226 ? -11.405 -1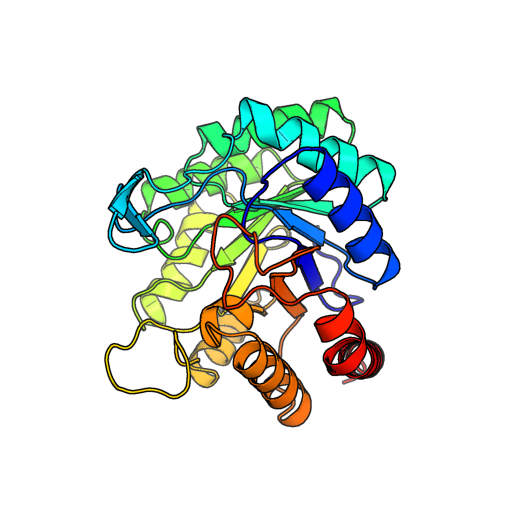8.932 -5.301 1.00 93.62 226 ASP A CA 1
ATOM 1734 C C . ASP A 1 226 ? -11.077 -19.945 -4.204 1.00 93.62 226 ASP A C 1
ATOM 1736 O O . ASP A 1 226 ? -11.921 -20.764 -3.837 1.00 93.62 226 ASP A O 1
ATOM 1740 N N . THR A 1 227 ? -9.873 -19.865 -3.633 1.00 90.50 227 THR A N 1
ATOM 1741 C CA . THR A 1 227 ? -9.452 -20.726 -2.522 1.00 90.50 227 THR A CA 1
ATOM 1742 C C . THR A 1 227 ? -9.883 -20.186 -1.161 1.00 90.50 227 THR A C 1
ATOM 1744 O O . THR A 1 227 ? -9.546 -20.786 -0.144 1.00 90.50 227 THR A O 1
ATOM 1747 N N . GLN A 1 228 ? -10.624 -19.071 -1.127 1.00 88.75 228 GLN A N 1
ATOM 1748 C CA . GLN A 1 228 ? -11.179 -18.461 0.085 1.00 88.75 228 GLN A CA 1
ATOM 1749 C C . GLN A 1 228 ? -10.128 -18.224 1.177 1.00 88.75 228 GLN A C 1
ATOM 1751 O O . GLN A 1 228 ? -10.375 -18.487 2.356 1.00 88.75 228 GLN A O 1
ATOM 1756 N N . VAL A 1 229 ? -8.951 -17.725 0.787 1.00 86.75 229 VAL A N 1
ATOM 1757 C CA . VAL A 1 229 ? -7.921 -17.324 1.753 1.00 86.75 229 VAL A CA 1
ATOM 1758 C C . VAL A 1 229 ? -8.538 -16.300 2.724 1.00 86.75 229 VAL A C 1
ATOM 1760 O O . VAL A 1 229 ? -9.196 -15.359 2.268 1.00 86.75 229 VAL A O 1
ATOM 1763 N N . PRO A 1 230 ? -8.372 -16.453 4.051 1.00 88.38 230 PRO A N 1
ATOM 1764 C CA . PRO A 1 230 ? -8.945 -15.520 5.013 1.00 88.38 230 PRO A CA 1
ATOM 1765 C C . PRO A 1 230 ? -8.125 -14.226 5.012 1.00 88.38 230 PRO A C 1
ATOM 1767 O O . PRO A 1 230 ? -7.005 -14.179 5.519 1.00 88.38 230 PRO A O 1
ATOM 1770 N N . LEU A 1 231 ? -8.675 -13.183 4.396 1.00 92.94 231 LEU A N 1
ATOM 1771 C CA . LEU A 1 231 ? -8.043 -11.872 4.266 1.00 92.94 231 LEU A CA 1
ATOM 1772 C C . LEU A 1 231 ? -9.087 -10.751 4.295 1.00 92.94 231 LEU A C 1
ATOM 1774 O O . LEU A 1 231 ? -10.269 -10.962 4.017 1.00 92.94 231 LEU A O 1
ATOM 1778 N N . ASP A 1 232 ? -8.626 -9.541 4.573 1.00 96.12 232 ASP A N 1
ATOM 1779 C CA . ASP A 1 232 ? -9.452 -8.359 4.792 1.00 96.12 232 ASP A CA 1
ATOM 1780 C C . ASP A 1 232 ? -9.431 -7.372 3.617 1.00 96.12 232 ASP A C 1
ATOM 1782 O O . ASP A 1 232 ? -10.067 -6.327 3.698 1.00 96.12 232 ASP A O 1
ATOM 1786 N N . GLY A 1 233 ? -8.717 -7.649 2.520 1.00 96.75 233 GLY A N 1
ATOM 1787 C CA . GLY A 1 233 ? -8.664 -6.744 1.368 1.00 96.75 233 GLY A CA 1
ATOM 1788 C C . GLY A 1 233 ? -7.519 -6.929 0.367 1.00 96.75 233 GLY A C 1
ATOM 1789 O O . GLY A 1 233 ? -6.685 -7.827 0.468 1.00 96.75 233 GLY A O 1
ATOM 1790 N N . PHE A 1 234 ? -7.444 -6.010 -0.596 1.00 98.12 234 PHE A N 1
ATOM 1791 C CA . PHE A 1 234 ? -6.421 -6.002 -1.643 1.00 98.12 234 PHE A CA 1
ATOM 1792 C C . PHE A 1 234 ? -5.779 -4.623 -1.806 1.00 98.12 234 PHE A C 1
ATOM 1794 O O . PHE A 1 234 ? -6.454 -3.597 -1.721 1.00 98.12 234 PHE A O 1
ATOM 1801 N N . MET A 1 235 ? -4.482 -4.607 -2.124 1.00 98.50 235 MET A N 1
ATOM 1802 C CA . MET A 1 235 ? -3.740 -3.431 -2.579 1.00 98.50 235 MET A CA 1
ATOM 1803 C C . MET A 1 235 ? -3.256 -3.641 -4.016 1.00 98.50 235 MET A C 1
ATOM 1805 O O . MET A 1 235 ? -2.272 -4.338 -4.245 1.00 98.50 235 MET A O 1
ATOM 1809 N N . VAL A 1 236 ? -3.929 -3.024 -4.986 1.00 98.19 236 VAL A N 1
ATOM 1810 C CA . VAL A 1 236 ? -3.681 -3.239 -6.421 1.00 98.19 236 VAL A CA 1
ATOM 1811 C C . VAL A 1 236 ? -3.093 -1.985 -7.057 1.00 98.19 236 VAL A C 1
ATOM 1813 O O . VAL A 1 236 ? -3.608 -0.881 -6.878 1.00 98.19 236 VAL A O 1
ATOM 1816 N N . GLU A 1 237 ? -2.021 -2.146 -7.829 1.00 98.38 237 GLU A N 1
ATOM 1817 C CA . GLU A 1 237 ? -1.482 -1.058 -8.639 1.00 98.38 237 GLU A CA 1
ATOM 1818 C C . GLU A 1 237 ? -2.234 -0.919 -9.961 1.00 98.38 237 GLU A C 1
ATOM 1820 O O . GLU A 1 237 ? -2.357 -1.875 -10.733 1.00 98.38 237 GLU A O 1
ATOM 1825 N N . ILE A 1 238 ? -2.718 0.292 -10.224 1.00 97.94 238 ILE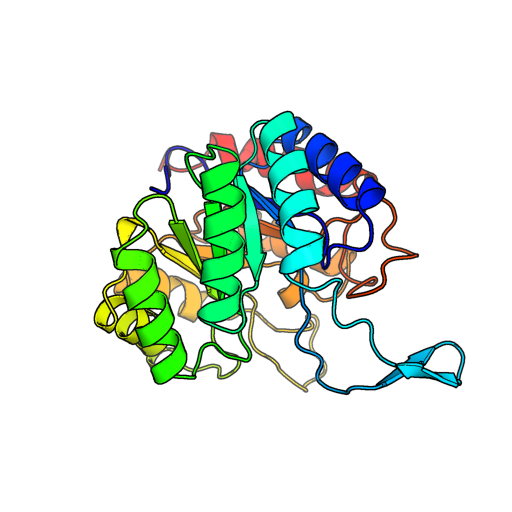 A N 1
ATOM 1826 C CA . ILE A 1 238 ? -3.510 0.632 -11.402 1.00 97.94 238 ILE A CA 1
ATOM 1827 C C . ILE A 1 238 ? -3.043 1.983 -11.939 1.00 97.94 238 ILE A C 1
ATOM 1829 O O . ILE A 1 238 ? -3.019 2.974 -11.212 1.00 97.94 238 ILE A O 1
ATOM 1833 N N . HIS A 1 239 ? -2.712 2.031 -13.226 1.00 97.81 239 HIS A N 1
ATOM 1834 C CA . HIS A 1 239 ? -2.320 3.252 -13.922 1.00 97.81 239 HIS A CA 1
ATOM 1835 C C . HIS A 1 239 ? -3.346 3.591 -15.013 1.00 97.81 239 HIS A C 1
ATOM 1837 O O . HIS A 1 239 ? -3.832 2.683 -15.691 1.00 97.81 239 HIS A O 1
ATOM 1843 N N . PRO A 1 240 ? -3.628 4.876 -15.294 1.00 95.12 240 PRO A N 1
ATOM 1844 C CA . PRO A 1 240 ? -4.493 5.254 -16.412 1.00 95.12 240 PRO A CA 1
ATOM 1845 C C . PRO A 1 240 ? -3.894 4.881 -17.777 1.00 95.12 240 PRO A C 1
ATOM 1847 O O . PRO A 1 240 ? -4.632 4.672 -18.735 1.00 95.12 240 PRO A O 1
ATOM 1850 N N . ASN A 1 241 ? -2.565 4.787 -17.877 1.00 95.62 241 ASN A N 1
ATOM 1851 C CA . ASN A 1 241 ? -1.869 4.279 -19.058 1.00 95.62 241 ASN A CA 1
ATOM 1852 C C . ASN A 1 241 ? -0.568 3.573 -18.644 1.00 95.62 241 ASN A C 1
ATOM 1854 O O . ASN A 1 241 ? 0.489 4.203 -18.606 1.00 95.62 241 ASN A O 1
ATOM 1858 N N . PRO A 1 242 ? -0.601 2.290 -18.262 1.00 94.19 242 PRO A N 1
ATOM 1859 C CA . PRO A 1 242 ? 0.561 1.666 -17.640 1.00 94.19 242 PRO A CA 1
ATOM 1860 C C . PRO A 1 242 ? 1.713 1.389 -18.621 1.00 94.19 242 PRO A C 1
ATOM 1862 O O . PRO A 1 242 ? 2.777 0.980 -18.180 1.00 94.19 242 PRO A O 1
ATOM 1865 N N . ARG A 1 243 ? 1.549 1.640 -19.933 1.00 92.56 243 ARG A N 1
ATOM 1866 C CA . ARG A 1 243 ? 2.654 1.564 -20.911 1.00 92.56 243 ARG A CA 1
ATOM 1867 C C . ARG A 1 243 ? 3.666 2.699 -20.759 1.00 92.56 243 ARG A C 1
ATOM 1869 O O . ARG A 1 243 ? 4.820 2.514 -21.122 1.00 92.56 243 ARG A O 1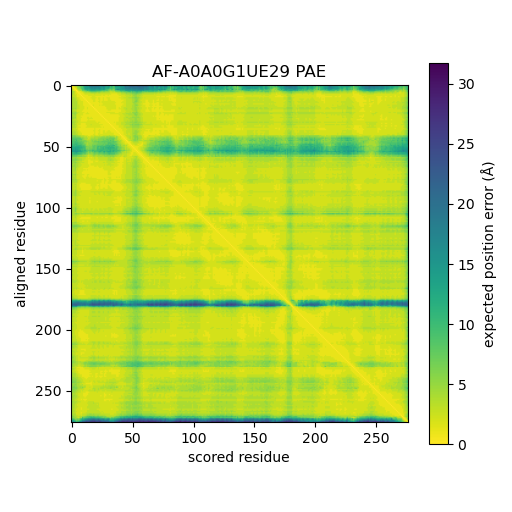
ATOM 1876 N N . ILE A 1 244 ? 3.222 3.856 -20.268 1.00 92.94 244 ILE A N 1
ATOM 1877 C CA . ILE A 1 244 ? 4.061 5.054 -20.103 1.00 92.94 244 ILE A CA 1
ATOM 1878 C C . ILE A 1 244 ? 4.446 5.313 -18.644 1.00 92.94 244 ILE A C 1
ATOM 1880 O O . ILE A 1 244 ? 5.048 6.341 -18.359 1.00 92.94 244 ILE A O 1
ATOM 1884 N N . ALA A 1 245 ? 4.074 4.414 -17.729 1.00 94.19 245 ALA A N 1
ATOM 1885 C CA . ALA A 1 245 ? 4.357 4.589 -16.314 1.00 94.19 245 ALA A CA 1
ATOM 1886 C C . ALA A 1 245 ? 5.871 4.612 -16.055 1.00 9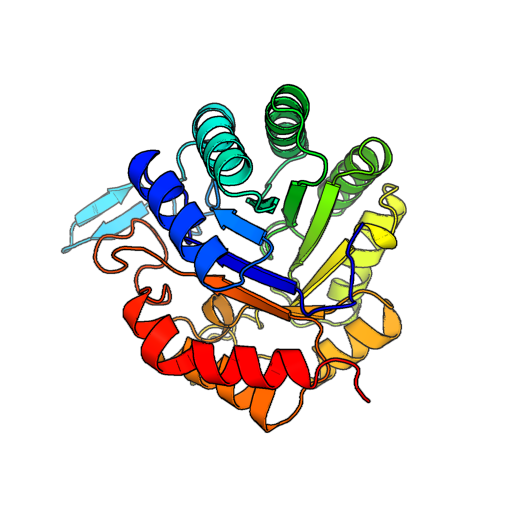4.19 245 ALA A C 1
ATOM 1888 O O . ALA A 1 245 ? 6.617 3.780 -16.575 1.00 94.19 245 ALA A O 1
ATOM 1889 N N . LEU A 1 246 ? 6.308 5.532 -15.199 1.00 91.44 246 LEU A N 1
ATOM 1890 C CA . LEU A 1 246 ? 7.715 5.752 -14.851 1.00 91.44 246 LEU A CA 1
ATOM 1891 C C . LEU A 1 246 ? 8.260 4.677 -13.905 1.00 91.44 246 LEU A C 1
ATOM 1893 O O . LEU A 1 246 ? 9.470 4.538 -13.732 1.00 91.44 246 LEU A O 1
ATOM 1897 N N . THR A 1 247 ? 7.369 3.926 -13.257 1.00 90.00 247 THR A N 1
ATOM 1898 C CA . THR A 1 247 ? 7.723 2.819 -12.365 1.00 90.00 247 THR A CA 1
ATOM 1899 C C . THR A 1 247 ? 6.763 1.656 -12.533 1.00 90.00 247 THR A C 1
ATOM 1901 O O . THR A 1 247 ? 5.576 1.854 -12.778 1.00 90.00 247 THR A O 1
ATOM 1904 N N . ASP A 1 248 ? 7.276 0.430 -12.392 1.00 89.19 248 ASP A N 1
ATOM 1905 C CA . ASP A 1 248 ? 6.457 -0.784 -12.280 1.00 89.19 248 ASP A CA 1
ATOM 1906 C C . ASP A 1 248 ? 5.429 -0.975 -13.419 1.00 89.19 248 ASP A C 1
ATOM 1908 O O . ASP A 1 248 ? 4.384 -1.608 -13.263 1.00 89.19 248 ASP A O 1
ATOM 1912 N N . ALA A 1 249 ? 5.756 -0.468 -14.613 1.00 91.25 249 ALA A N 1
ATOM 1913 C CA . ALA A 1 249 ? 4.906 -0.494 -15.803 1.00 91.25 249 ALA A CA 1
ATOM 1914 C C . ALA A 1 249 ? 4.384 -1.896 -16.170 1.00 91.25 249 ALA A C 1
ATOM 1916 O O . ALA A 1 249 ? 3.338 -2.020 -16.803 1.00 91.25 249 ALA A O 1
ATOM 1917 N N . ASN A 1 250 ? 5.078 -2.967 -15.779 1.00 92.56 250 ASN A N 1
ATOM 1918 C CA . ASN A 1 250 ? 4.704 -4.338 -16.122 1.00 92.56 250 ASN A CA 1
ATOM 1919 C C . ASN A 1 250 ? 3.549 -4.896 -15.283 1.00 92.56 250 ASN A C 1
ATOM 1921 O O . ASN A 1 250 ? 2.776 -5.703 -15.803 1.00 92.56 250 ASN A O 1
ATOM 1925 N N . GLN A 1 251 ? 3.424 -4.496 -14.015 1.00 93.75 251 GLN A N 1
ATOM 1926 C CA . GLN A 1 251 ? 2.422 -5.032 -13.086 1.00 93.75 251 GLN A CA 1
ATOM 1927 C C . GLN A 1 251 ? 1.216 -4.119 -12.865 1.00 93.75 251 GLN A C 1
ATOM 1929 O O . GLN A 1 251 ? 0.188 -4.607 -12.401 1.00 93.75 251 GLN A O 1
ATOM 1934 N N . GLN A 1 252 ? 1.318 -2.830 -13.198 1.00 97.44 252 GLN A N 1
ATOM 1935 C CA . GLN A 1 252 ? 0.185 -1.916 -13.084 1.00 97.44 252 GLN A CA 1
ATOM 1936 C C . GLN A 1 252 ? -0.907 -2.292 -14.091 1.00 97.44 252 GLN A C 1
ATOM 1938 O O . GLN A 1 252 ? -0.674 -2.281 -15.306 1.00 97.44 252 GLN A O 1
ATOM 1943 N N . LEU A 1 253 ? -2.105 -2.604 -13.597 1.00 97.56 253 LEU A N 1
ATOM 1944 C CA . LEU A 1 253 ? -3.280 -2.809 -14.444 1.00 97.56 253 LEU A CA 1
ATOM 1945 C C . LEU A 1 253 ? -3.699 -1.481 -15.086 1.00 97.56 253 LEU A C 1
ATOM 1947 O O . LEU A 1 253 ? -3.455 -0.407 -14.535 1.00 97.56 253 LEU A O 1
ATOM 1951 N N . SER A 1 254 ? -4.332 -1.536 -16.253 1.00 97.50 254 SER A N 1
ATOM 1952 C CA . SER A 1 254 ? -5.167 -0.429 -16.719 1.00 97.50 254 SER A CA 1
ATOM 1953 C C . SER A 1 254 ? -6.561 -0.527 -16.097 1.00 97.50 254 SER A C 1
ATOM 1955 O O . SER A 1 254 ? -6.963 -1.583 -15.605 1.00 97.50 254 SER A O 1
ATOM 1957 N N . TRP A 1 255 ? -7.338 0.555 -16.155 1.00 97.12 255 TRP A N 1
ATOM 1958 C CA . TRP A 1 255 ? -8.745 0.496 -15.748 1.00 97.12 255 TRP A CA 1
ATOM 1959 C C . TRP A 1 255 ? -9.555 -0.496 -16.584 1.00 97.12 255 TRP A C 1
ATOM 1961 O O . TRP A 1 255 ? -10.397 -1.194 -16.035 1.00 97.12 255 TRP A O 1
ATOM 1971 N N . GLN A 1 256 ? -9.243 -0.625 -17.876 1.00 96.88 256 GLN A N 1
ATOM 1972 C CA . GLN A 1 256 ? -9.867 -1.622 -18.744 1.00 96.88 256 GLN A CA 1
ATOM 1973 C C . GLN A 1 256 ? -9.531 -3.053 -18.300 1.00 96.88 256 GLN A C 1
ATOM 1975 O O . GLN A 1 256 ? -10.426 -3.898 -18.263 1.00 96.88 256 GLN A O 1
ATOM 1980 N N . ASP A 1 257 ? -8.273 -3.323 -17.930 1.00 95.94 257 ASP A N 1
ATOM 1981 C CA . ASP A 1 257 ? -7.882 -4.632 -17.394 1.00 95.94 257 ASP A CA 1
ATOM 1982 C C . ASP A 1 257 ? -8.666 -4.922 -16.110 1.00 95.94 257 ASP A C 1
ATOM 1984 O O . ASP A 1 257 ? -9.286 -5.973 -15.997 1.00 95.94 257 ASP A O 1
ATOM 1988 N N . TYR A 1 258 ? -8.705 -3.974 -15.167 1.00 97.75 258 TYR A N 1
ATOM 1989 C CA . TYR A 1 258 ? -9.443 -4.131 -13.910 1.00 97.75 258 TYR A CA 1
ATOM 1990 C C . TYR A 1 258 ? -10.940 -4.390 -14.141 1.00 97.75 258 TYR A C 1
ATOM 1992 O O . TYR A 1 258 ? -11.489 -5.346 -13.588 1.00 97.75 258 TYR A O 1
ATOM 2000 N N . ASP A 1 259 ? -11.583 -3.573 -14.978 1.00 97.88 259 ASP A N 1
ATOM 2001 C CA . ASP A 1 259 ? -13.021 -3.645 -15.250 1.00 97.88 259 ASP A CA 1
ATOM 2002 C C . ASP A 1 259 ? -13.408 -4.973 -15.912 1.00 97.88 259 ASP A C 1
ATOM 2004 O O . ASP A 1 259 ? -14.426 -5.562 -15.553 1.00 97.88 259 ASP A O 1
ATOM 2008 N N . SER A 1 260 ? -12.585 -5.465 -16.841 1.00 97.25 260 SER A N 1
ATOM 2009 C CA . SER A 1 260 ? -12.865 -6.694 -17.593 1.00 97.25 260 SER A CA 1
ATOM 2010 C C . SER A 1 260 ? -12.487 -7.988 -16.869 1.00 97.25 260 SER A C 1
ATOM 2012 O O . SER A 1 260 ? -12.954 -9.050 -17.276 1.00 97.25 260 SER A O 1
ATOM 2014 N N . THR A 1 261 ? -11.650 -7.933 -15.825 1.00 96.75 261 THR A N 1
ATOM 2015 C CA . THR A 1 261 ? -11.082 -9.153 -15.211 1.00 96.75 261 THR A CA 1
ATOM 2016 C C . THR A 1 261 ? -11.336 -9.296 -13.714 1.00 96.75 261 THR A C 1
ATOM 2018 O O . THR A 1 261 ? -11.537 -10.415 -13.247 1.00 96.75 261 THR A O 1
ATOM 2021 N N . LEU A 1 262 ? -11.323 -8.203 -12.946 1.00 97.12 262 LEU A N 1
ATOM 2022 C CA . LEU A 1 262 ? -11.339 -8.261 -11.480 1.00 97.12 262 LEU A CA 1
ATOM 2023 C C . LEU A 1 262 ? -12.591 -7.655 -10.863 1.00 97.12 262 LEU A C 1
ATOM 2025 O O . LEU A 1 262 ? -13.036 -8.134 -9.820 1.00 97.12 262 LEU A O 1
ATOM 2029 N N . LYS A 1 263 ? -13.158 -6.616 -11.484 1.00 96.75 263 LYS A N 1
ATOM 2030 C CA . LYS A 1 263 ? -14.217 -5.809 -10.875 1.00 96.75 263 LYS A CA 1
ATOM 2031 C C . LYS A 1 263 ? -15.404 -6.649 -10.412 1.00 96.75 263 LYS A C 1
ATOM 2033 O O . LYS A 1 263 ? -15.763 -6.602 -9.240 1.00 96.75 263 LYS A O 1
ATOM 2038 N N . GLU A 1 264 ? -15.998 -7.430 -11.313 1.00 96.31 264 GLU A N 1
ATOM 2039 C CA . GLU A 1 264 ? -17.178 -8.235 -10.985 1.00 96.31 264 GLU A CA 1
ATOM 2040 C C . GLU A 1 264 ? -16.888 -9.226 -9.852 1.00 96.31 264 GLU A C 1
ATOM 2042 O O . GLU A 1 264 ? -17.661 -9.330 -8.900 1.00 96.31 264 GLU A O 1
ATOM 2047 N N . LYS A 1 265 ? -15.744 -9.910 -9.915 1.00 95.12 265 LYS A N 1
ATOM 2048 C CA . LYS A 1 265 ? -15.362 -10.910 -8.919 1.00 95.12 265 LYS A CA 1
ATOM 2049 C C . LYS A 1 265 ? -15.104 -10.292 -7.545 1.00 95.12 265 LYS A C 1
ATOM 2051 O O . LYS A 1 265 ? -15.565 -10.824 -6.539 1.00 95.12 265 LYS A O 1
ATOM 2056 N N . ILE A 1 266 ? -14.420 -9.148 -7.494 1.00 95.88 266 ILE A N 1
ATOM 2057 C CA . ILE A 1 266 ? -14.202 -8.395 -6.252 1.00 95.88 266 ILE A CA 1
ATOM 2058 C C . ILE A 1 266 ? -15.539 -7.882 -5.699 1.00 95.88 266 ILE A C 1
ATOM 2060 O O . ILE A 1 266 ? -15.772 -7.971 -4.496 1.00 95.88 266 ILE A O 1
ATOM 2064 N N . ASP A 1 267 ? -16.446 -7.389 -6.544 1.00 94.69 267 ASP A N 1
ATOM 2065 C CA . ASP A 1 267 ? -17.783 -6.948 -6.125 1.00 94.69 267 ASP A CA 1
ATOM 2066 C C . ASP A 1 267 ? -18.617 -8.097 -5.541 1.00 94.69 267 ASP A C 1
ATOM 2068 O O . ASP A 1 267 ? -19.307 -7.911 -4.537 1.00 94.69 267 ASP A O 1
ATOM 2072 N N . GLN A 1 268 ? -18.548 -9.291 -6.133 1.00 93.56 268 GLN A N 1
ATOM 2073 C CA . GLN A 1 268 ? -19.197 -10.491 -5.600 1.00 93.56 268 GLN A CA 1
ATOM 2074 C C . GLN A 1 268 ? -18.567 -10.922 -4.269 1.00 93.56 268 GLN A C 1
ATOM 2076 O O . GLN A 1 268 ? -19.288 -11.130 -3.293 1.00 93.56 268 GLN A O 1
ATOM 2081 N N . TRP A 1 269 ? -17.234 -10.982 -4.197 1.00 93.81 269 TRP A N 1
ATOM 2082 C CA . TRP A 1 269 ? -16.505 -11.339 -2.979 1.00 93.81 269 TRP A CA 1
ATOM 2083 C C . TRP A 1 269 ? -16.834 -10.397 -1.813 1.00 93.81 269 TRP A C 1
ATOM 2085 O O . TRP A 1 269 ? -17.164 -10.866 -0.722 1.00 93.81 269 TRP A O 1
ATOM 2095 N N . GLN A 1 270 ? -16.873 -9.081 -2.055 1.00 91.56 270 GLN A N 1
ATOM 2096 C CA . GLN A 1 270 ? -17.254 -8.077 -1.054 1.00 91.56 270 GLN A CA 1
ATOM 2097 C C . GLN A 1 270 ? -18.639 -8.323 -0.443 1.00 91.56 270 GLN A C 1
ATOM 2099 O O . GLN A 1 270 ? -18.831 -8.050 0.738 1.00 91.56 270 GLN A O 1
ATOM 2104 N N . ARG A 1 271 ? -19.608 -8.842 -1.211 1.00 90.00 271 ARG A N 1
ATOM 2105 C CA . ARG A 1 271 ? -20.955 -9.147 -0.687 1.00 90.00 271 ARG A CA 1
ATOM 2106 C C . ARG A 1 271 ? -20.947 -10.326 0.275 1.00 90.00 271 ARG A C 1
ATOM 2108 O O . ARG A 1 271 ? -21.793 -10.376 1.155 1.00 90.00 271 ARG A O 1
ATOM 2115 N N . THR A 1 272 ? -20.008 -11.252 0.105 1.00 85.38 272 THR A N 1
ATOM 2116 C CA . THR A 1 272 ? -19.850 -12.436 0.965 1.00 85.38 272 THR A CA 1
ATOM 2117 C C . THR A 1 272 ? -18.917 -12.198 2.154 1.00 85.38 272 THR A C 1
ATOM 2119 O O . THR A 1 272 ? -18.810 -13.046 3.040 1.00 85.38 272 THR A O 1
ATOM 2122 N N . TYR A 1 273 ? -18.228 -11.055 2.183 1.00 82.62 273 TYR A N 1
ATOM 2123 C CA . TYR A 1 273 ? -17.260 -10.725 3.219 1.00 82.62 273 TYR A CA 1
ATOM 2124 C C . TYR A 1 273 ? -17.919 -10.670 4.601 1.00 82.62 273 TYR A C 1
ATOM 2126 O O . TYR A 1 273 ? -18.906 -9.962 4.791 1.00 82.62 273 TYR A O 1
ATOM 2134 N N . ARG A 1 274 ? -17.370 -11.438 5.554 1.00 66.56 274 ARG A N 1
ATOM 2135 C CA . ARG A 1 274 ? -17.845 -11.548 6.950 1.00 66.56 274 ARG A CA 1
ATOM 2136 C C . ARG A 1 274 ? -19.329 -11.916 7.112 1.00 66.56 274 ARG A C 1
ATOM 2138 O O . ARG A 1 274 ? -19.890 -11.753 8.188 1.00 66.56 274 ARG A O 1
ATOM 2145 N N . GLN A 1 275 ? -19.955 -12.478 6.072 1.00 57.31 275 GLN A N 1
ATOM 2146 C CA . GLN A 1 275 ? -21.195 -13.260 6.202 1.00 57.31 275 GLN A CA 1
ATOM 2147 C C . GLN A 1 275 ? -20.925 -14.687 6.730 1.00 57.31 275 GLN A C 1
ATOM 2149 O O . GLN A 1 275 ? -21.813 -15.537 6.711 1.00 57.31 275 GLN A O 1
ATOM 2154 N N . LYS A 1 276 ? -19.692 -14.948 7.174 1.00 46.09 276 LYS A N 1
ATOM 2155 C CA . LYS A 1 276 ? -19.174 -16.180 7.769 1.00 46.09 276 LYS A CA 1
ATOM 2156 C C . LYS A 1 276 ? -18.545 -15.826 9.107 1.00 46.09 276 LYS A C 1
ATOM 2158 O O . LYS A 1 276 ? -18.648 -16.669 10.019 1.00 46.09 276 LYS A O 1
#

Solvent-accessible surface area (backbone atoms only — not comparable to full-atom values): 14226 Å² total; per-residue (Å²): 98,80,72,76,90,50,62,50,34,32,29,24,30,68,48,44,85,43,62,67,58,41,37,55,40,33,46,58,32,37,79,71,68,30,54,29,34,34,32,18,20,47,49,96,62,98,48,76,55,41,75,57,98,88,40,81,41,75,47,76,46,48,62,34,56,86,62,33,37,59,40,46,42,52,26,14,61,79,47,76,32,29,30,27,29,54,43,92,47,59,68,51,45,50,56,45,50,51,54,32,52,77,72,68,55,76,51,39,38,37,31,38,48,38,86,60,47,80,40,60,67,59,31,23,49,44,8,41,55,39,50,80,33,73,37,44,32,41,38,40,39,45,37,54,64,91,42,70,69,58,42,52,44,40,54,50,36,20,40,71,27,42,27,55,69,67,29,40,32,36,30,48,36,36,25,75,56,93,62,98,56,95,34,53,8,50,72,57,66,67,59,50,48,55,50,29,68,75,66,72,38,50,35,26,40,22,30,27,57,15,21,52,24,40,71,39,20,52,49,44,53,49,49,43,61,76,71,60,59,89,63,41,33,40,41,44,34,32,25,93,56,20,91,74,44,85,53,68,37,59,20,27,27,34,63,66,54,39,61,76,72,42,45,66,60,51,57,54,48,54,73,55,54,84,78,115

Secondary structure (DSSP, 8-state):
----SS-EEEEE-SB---HHHHHHHHHHHHHTT-SEEE-BSB---SSSEEEETTEEEEPP-BS-HHHHHHHHHHHHHHHT-EEEEE-SSHHHHHHHHHHHHHTT-S-EEEEE-TTTTT-HHHHHHHHHHHHT-TTEEEEEEPPSS--HHHHHHHHHHHHHTT--GGGEEEEE------S--SSSS---HHHHHHHHHHH---EEE-HHHHH-SHHHHHHHHHHHHHTT---SEEEEEB-SSTTS-SS-TTTPBPHHHHHHHTHHHHHHHHHHTT--

Mean predicted aligned error: 3.59 Å

pLDDT: mean 94.58, std 7.06, range [46.09, 98.75]